Protein AF-A0A2C8FCS1-F1 (afdb_monomer_lite)

Structure (mmCIF, N/CA/C/O backbone):
data_AF-A0A2C8FCS1-F1
#
_entry.id   AF-A0A2C8FCS1-F1
#
loop_
_atom_site.group_PDB
_atom_site.id
_atom_site.type_symbol
_atom_site.label_atom_id
_atom_site.label_alt_id
_atom_site.label_comp_id
_atom_site.label_asym_id
_atom_site.label_entity_id
_atom_site.label_seq_id
_atom_site.pdbx_PDB_ins_code
_atom_site.Cartn_x
_atom_site.Cartn_y
_atom_site.Cartn_z
_atom_site.occupancy
_atom_site.B_iso_or_equiv
_atom_site.auth_seq_id
_atom_site.auth_comp_id
_atom_site.auth_asym_id
_atom_site.auth_atom_id
_atom_site.pdbx_PDB_model_num
ATOM 1 N N . MET A 1 1 ? -25.948 -7.119 21.677 1.00 93.31 1 MET A N 1
ATOM 2 C CA . MET A 1 1 ? -25.176 -6.156 20.858 1.00 93.31 1 MET A CA 1
ATOM 3 C C . MET A 1 1 ? -23.736 -6.097 21.341 1.00 93.31 1 MET A C 1
ATOM 5 O O . MET A 1 1 ? -23.455 -6.407 22.494 1.00 93.31 1 MET A O 1
ATOM 9 N N . ILE A 1 2 ? -22.820 -5.680 20.472 1.00 96.88 2 ILE A N 1
ATOM 10 C CA . ILE A 1 2 ? -21.444 -5.327 20.811 1.00 96.88 2 ILE A CA 1
ATOM 11 C C . ILE A 1 2 ? -21.349 -3.803 20.888 1.00 96.88 2 ILE A C 1
ATOM 13 O O . ILE A 1 2 ? -21.511 -3.102 19.888 1.00 96.88 2 ILE A O 1
ATOM 17 N N . ILE A 1 3 ? -21.064 -3.284 22.080 1.00 97.94 3 ILE A N 1
ATOM 18 C CA . ILE A 1 3 ? -21.048 -1.851 22.371 1.00 97.94 3 ILE A CA 1
ATOM 19 C C . ILE A 1 3 ? -19.644 -1.417 22.765 1.00 97.94 3 ILE A C 1
ATOM 21 O O . ILE A 1 3 ? -19.044 -1.958 23.690 1.00 97.94 3 ILE A O 1
ATOM 25 N N . TYR A 1 4 ? -19.115 -0.407 22.081 1.00 98.31 4 TYR A N 1
ATOM 26 C CA . TYR A 1 4 ? -17.770 0.103 22.339 1.00 98.31 4 TYR A CA 1
ATOM 27 C C . TYR A 1 4 ? -17.789 1.408 23.135 1.00 98.31 4 TYR A C 1
ATOM 29 O O . TYR A 1 4 ? -18.468 2.367 22.771 1.00 98.31 4 TYR A O 1
ATOM 37 N N . LEU A 1 5 ? -16.972 1.478 24.185 1.00 98.31 5 LEU A N 1
ATOM 38 C CA . LEU A 1 5 ? -16.757 2.678 24.992 1.00 98.31 5 LEU A CA 1
ATOM 39 C C . LEU A 1 5 ? -15.329 3.192 24.780 1.00 98.31 5 LEU A C 1
ATOM 41 O O . LEU A 1 5 ? -14.356 2.549 25.183 1.00 98.31 5 LEU A O 1
ATOM 45 N N . VAL A 1 6 ? -15.199 4.355 24.138 1.00 98.00 6 VAL A N 1
ATOM 46 C CA . VAL A 1 6 ? -13.908 4.944 23.748 1.00 98.00 6 VAL A CA 1
ATOM 47 C C . VAL A 1 6 ? -13.577 6.133 24.640 1.00 98.00 6 VAL A C 1
ATOM 49 O O . VAL A 1 6 ? -14.348 7.086 24.716 1.00 98.00 6 VAL A O 1
ATOM 52 N N . SER A 1 7 ? -12.423 6.132 25.310 1.00 96.00 7 SER A N 1
ATOM 53 C CA . SER A 1 7 ? -12.029 7.274 26.143 1.00 96.00 7 SER A CA 1
ATOM 54 C C . SER A 1 7 ? -11.747 8.529 25.320 1.00 96.00 7 SER A C 1
ATOM 56 O O . SER A 1 7 ? -11.075 8.476 24.287 1.00 96.00 7 SER A O 1
ATOM 58 N N . CYS A 1 8 ? -12.184 9.675 25.839 1.00 93.38 8 CYS A N 1
ATOM 59 C CA . CYS A 1 8 ? -11.787 10.984 25.339 1.00 93.38 8 CYS A CA 1
ATOM 60 C C . CYS A 1 8 ? -10.268 11.221 25.465 1.00 93.38 8 CYS A C 1
ATOM 62 O O . CYS A 1 8 ? -9.556 10.514 26.182 1.00 93.38 8 CYS A O 1
ATOM 64 N N . VAL A 1 9 ? -9.762 12.244 24.772 1.00 92.69 9 VAL A N 1
ATOM 65 C CA . VAL A 1 9 ? -8.331 12.595 24.751 1.00 92.69 9 VAL A CA 1
ATOM 66 C C . VAL A 1 9 ? -8.118 14.098 24.906 1.00 92.69 9 VAL A C 1
ATOM 68 O O . VAL A 1 9 ? -9.026 14.898 24.681 1.00 92.69 9 VAL A O 1
ATOM 71 N N . LYS A 1 10 ? -6.895 14.493 25.279 1.00 91.62 10 LYS A N 1
ATOM 72 C CA . LYS A 1 10 ? -6.531 15.901 25.485 1.00 91.62 10 LYS A CA 1
ATOM 73 C C . LYS A 1 10 ? -6.649 16.728 24.200 1.00 91.62 10 LYS A C 1
ATOM 75 O O . LYS A 1 10 ? -7.239 17.801 24.229 1.00 91.62 10 LYS A O 1
ATOM 80 N N . THR A 1 11 ? -6.121 16.229 23.083 1.00 91.06 11 THR A N 1
ATOM 81 C CA . THR A 1 11 ? -6.090 16.956 21.805 1.00 91.06 11 THR A CA 1
ATOM 82 C C . THR A 1 11 ? -7.488 17.061 21.193 1.00 91.06 11 THR A C 1
ATOM 84 O O . THR A 1 11 ? -8.089 16.038 20.851 1.00 91.06 11 THR A O 1
ATOM 87 N N . LYS A 1 12 ? -7.989 18.293 21.053 1.00 93.25 12 LYS A N 1
ATOM 88 C CA . LYS A 1 12 ? -9.341 18.607 20.574 1.00 93.25 12 LYS A CA 1
ATOM 89 C C . LYS A 1 12 ? -9.326 19.767 19.575 1.00 93.25 12 LYS A C 1
ATOM 91 O O . LYS A 1 12 ? -8.412 20.591 19.603 1.00 93.25 12 LYS A O 1
ATOM 96 N N . ARG A 1 13 ? -10.338 19.846 18.708 1.00 92.31 13 ARG A N 1
ATOM 97 C CA . ARG A 1 13 ? -10.637 21.043 17.903 1.00 92.31 13 ARG A CA 1
ATOM 98 C C . ARG A 1 13 ? -11.162 22.166 18.805 1.00 92.31 13 ARG A C 1
ATOM 100 O O . ARG A 1 13 ? -11.800 21.898 19.819 1.00 92.31 13 ARG A O 1
ATOM 107 N N . GLN A 1 14 ? -10.915 23.418 18.425 1.00 93.56 14 GLN A N 1
ATOM 108 C CA . GLN A 1 14 ? -11.538 24.574 19.077 1.00 93.56 14 GLN A CA 1
ATOM 109 C C . GLN A 1 14 ? -12.993 24.741 18.622 1.00 93.56 14 GLN A C 1
ATOM 111 O O . GLN A 1 14 ? -13.322 24.425 17.479 1.00 93.56 14 GLN A O 1
ATOM 116 N N . GLY A 1 15 ? -13.852 25.256 19.505 1.00 94.75 15 GLY A N 1
ATOM 117 C CA . GLY A 1 15 ? -15.280 25.461 19.239 1.00 94.75 15 GLY A CA 1
ATOM 118 C C . GLY A 1 15 ? -16.163 24.253 19.572 1.00 94.75 15 GLY A C 1
ATOM 119 O O . GLY A 1 15 ? -15.786 23.395 20.373 1.00 94.75 15 GLY A O 1
ATOM 120 N N . THR A 1 16 ? -17.353 24.216 18.968 1.00 96.75 16 THR A N 1
ATOM 121 C CA . THR A 1 16 ? -18.382 23.188 19.189 1.00 96.75 16 THR A CA 1
ATOM 122 C C . THR A 1 16 ? -18.483 22.274 17.976 1.00 96.75 16 THR A C 1
ATOM 124 O O . THR A 1 16 ? -18.823 22.727 16.887 1.00 96.75 16 THR A O 1
ATOM 127 N N . HIS A 1 17 ? -18.233 20.982 18.179 1.00 96.06 17 HIS A N 1
ATOM 128 C CA . HIS A 1 17 ? -18.218 19.963 17.123 1.00 96.06 17 HIS A CA 1
ATOM 129 C C . HIS A 1 17 ? -18.965 18.712 17.589 1.00 96.06 17 HIS A C 1
ATOM 131 O O . HIS A 1 17 ? -19.066 18.503 18.803 1.00 96.06 17 HIS A O 1
ATOM 137 N N . PRO A 1 18 ? -19.459 17.853 16.676 1.00 97.44 18 PRO A N 1
ATOM 138 C CA . PRO A 1 18 ? -19.829 16.486 17.033 1.00 97.44 18 PRO A CA 1
ATOM 139 C C . PRO A 1 18 ? -18.694 15.827 17.824 1.00 97.44 18 PRO A C 1
ATOM 141 O O . PRO A 1 18 ? -17.522 15.954 17.457 1.00 97.44 18 PRO A O 1
ATOM 144 N N . ALA A 1 19 ? -19.010 15.134 18.915 1.00 96.31 19 ALA A N 1
ATOM 145 C CA . ALA A 1 19 ? -18.001 14.556 19.799 1.00 96.31 19 ALA A CA 1
ATOM 146 C C . ALA A 1 19 ? -17.035 13.621 19.051 1.00 96.31 19 ALA A C 1
ATOM 148 O O . ALA A 1 19 ? -15.835 13.614 19.323 1.00 96.31 19 ALA A O 1
ATOM 149 N N . GLN A 1 20 ? -17.527 12.903 18.039 1.00 95.94 20 GLN A N 1
ATOM 150 C CA . GLN A 1 20 ? -16.720 12.039 17.179 1.00 95.94 20 GLN A CA 1
ATOM 151 C C . GLN A 1 20 ? -15.711 12.767 16.269 1.00 95.94 20 GLN A C 1
ATOM 153 O O . GLN A 1 20 ? -14.847 12.114 15.676 1.00 95.94 20 GLN A O 1
ATOM 158 N N . GLU A 1 21 ? -15.833 14.085 16.125 1.00 94.62 21 GLU A N 1
ATOM 159 C CA . GLU A 1 21 ? -14.945 14.962 15.353 1.00 94.62 21 GLU A CA 1
ATOM 160 C C . GLU A 1 21 ? -14.147 15.927 16.233 1.00 94.62 21 GLU A C 1
ATOM 162 O O . GLU A 1 21 ? -13.128 16.469 15.797 1.00 94.62 21 GLU A O 1
ATOM 167 N N . LEU A 1 22 ? -14.597 16.147 17.471 1.00 95.69 22 LEU A N 1
ATOM 168 C CA . LEU A 1 22 ? -13.938 17.046 18.406 1.00 95.69 22 LEU A CA 1
ATOM 169 C C . LEU A 1 22 ? -12.536 16.548 18.765 1.00 95.69 22 LEU A C 1
ATOM 171 O O . LEU A 1 22 ? -11.598 17.340 18.780 1.00 95.69 22 LEU A O 1
ATOM 175 N N . TYR A 1 23 ? -12.380 15.258 19.059 1.00 94.06 23 TYR A N 1
ATOM 176 C CA . TYR A 1 23 ? -11.113 14.674 19.503 1.00 94.06 23 TYR A CA 1
ATOM 177 C C . TYR A 1 23 ? -10.220 14.281 18.320 1.00 94.06 23 TYR A C 1
ATOM 179 O O . TYR A 1 23 ? -10.615 13.505 17.452 1.00 94.06 23 TYR A O 1
ATOM 187 N N . THR A 1 24 ? -8.981 14.778 18.295 1.00 89.38 24 THR A N 1
ATOM 188 C CA . THR A 1 24 ? -8.125 14.710 17.094 1.00 89.38 24 THR A CA 1
ATOM 189 C C . THR A 1 24 ? -6.821 13.944 17.278 1.00 89.38 24 THR A C 1
ATOM 191 O O . THR A 1 24 ? -6.045 13.829 16.322 1.00 89.38 24 THR A O 1
ATOM 194 N N . SER A 1 25 ? -6.556 13.384 18.462 1.00 91.19 25 SER A N 1
ATOM 195 C CA . SER A 1 25 ? -5.337 12.595 18.673 1.00 91.19 25 SER A CA 1
ATOM 196 C C . SER A 1 25 ? -5.297 11.380 17.738 1.00 91.19 25 SER A C 1
ATOM 198 O O . SER A 1 25 ? -6.328 10.810 17.374 1.00 91.19 25 SER A O 1
ATOM 200 N N . THR A 1 26 ? -4.091 10.962 17.349 1.00 85.56 26 THR A N 1
ATOM 201 C CA . THR A 1 26 ? -3.898 9.776 16.500 1.00 85.56 26 THR A CA 1
ATOM 202 C C . THR A 1 26 ? -4.509 8.528 17.138 1.00 85.56 26 THR A C 1
ATOM 204 O O . THR A 1 26 ? -5.145 7.737 16.450 1.00 85.56 26 THR A O 1
ATOM 207 N N . TRP A 1 27 ? -4.384 8.391 18.462 1.00 93.19 27 TRP A N 1
ATOM 208 C CA . TRP A 1 27 ? -4.941 7.258 19.202 1.00 93.19 27 TRP A CA 1
ATOM 209 C C . TRP A 1 27 ? -6.466 7.236 19.086 1.00 93.19 27 TRP A C 1
ATOM 211 O O . TRP A 1 27 ? -7.033 6.202 18.754 1.00 93.19 27 TRP A O 1
ATOM 221 N N . PHE A 1 28 ? -7.125 8.388 19.277 1.00 94.69 28 PHE A N 1
ATOM 222 C CA . PHE A 1 28 ? -8.585 8.472 19.209 1.00 94.69 28 PHE A CA 1
ATOM 223 C C . PHE A 1 28 ? -9.095 8.172 17.802 1.00 94.69 28 PHE A C 1
ATOM 225 O O . PHE A 1 28 ? -10.075 7.453 17.655 1.00 94.69 28 PHE A O 1
ATOM 232 N N . ARG A 1 29 ? -8.405 8.656 16.762 1.00 90.00 29 ARG A N 1
ATOM 233 C CA . ARG A 1 29 ? -8.756 8.350 15.367 1.00 90.00 29 ARG A CA 1
ATOM 234 C C . ARG A 1 29 ? -8.745 6.846 15.088 1.00 90.00 29 ARG A C 1
ATOM 236 O O . ARG A 1 29 ? -9.704 6.337 14.512 1.00 90.00 29 ARG A O 1
ATOM 243 N N . TYR A 1 30 ? -7.713 6.128 15.534 1.00 88.69 30 TYR A N 1
ATOM 244 C CA . TYR A 1 30 ? -7.666 4.674 15.370 1.00 88.69 30 TYR A CA 1
ATOM 245 C C . TYR A 1 30 ? -8.648 3.938 16.291 1.00 88.69 30 TYR A C 1
ATOM 247 O O . TYR A 1 30 ? -9.302 3.009 15.837 1.00 88.69 30 TYR A O 1
ATOM 255 N N . ALA A 1 31 ? -8.827 4.363 17.543 1.00 94.25 31 ALA A N 1
ATOM 256 C CA . ALA A 1 31 ? -9.811 3.766 18.450 1.00 94.25 31 ALA A CA 1
ATOM 257 C C . ALA A 1 31 ? -11.251 3.937 17.934 1.00 94.25 31 ALA A C 1
ATOM 259 O O . ALA A 1 31 ? -12.012 2.974 17.923 1.00 94.25 31 ALA A O 1
ATOM 260 N N . LYS A 1 32 ? -11.597 5.128 17.425 1.00 94.44 32 LYS A N 1
ATOM 261 C CA . LYS A 1 32 ? -12.861 5.410 16.729 1.00 94.44 32 LYS A CA 1
ATOM 262 C C . LYS A 1 32 ? -13.039 4.478 15.534 1.00 94.44 32 LYS A C 1
ATOM 264 O O . LYS A 1 32 ? -14.076 3.839 15.419 1.00 94.44 32 LYS A O 1
ATOM 269 N N . LYS A 1 33 ? -12.030 4.373 14.661 1.00 88.44 33 LYS A N 1
ATOM 270 C CA . LYS A 1 33 ? -12.084 3.484 13.490 1.00 88.44 33 LYS A CA 1
ATOM 271 C C . LYS A 1 33 ? -12.271 2.017 13.901 1.00 88.44 33 LYS A C 1
ATOM 273 O O . LYS A 1 33 ? -13.074 1.310 13.301 1.00 88.44 33 LYS A O 1
ATOM 278 N N . TYR A 1 34 ? -11.577 1.575 14.947 1.00 90.94 34 TYR A N 1
ATOM 279 C CA . TYR A 1 34 ? -11.712 0.222 15.488 1.00 90.94 34 TYR A CA 1
ATOM 280 C C . TYR A 1 34 ? -13.113 -0.040 16.050 1.00 90.94 34 TYR A C 1
ATOM 282 O O . TYR A 1 34 ? -13.686 -1.091 15.798 1.00 90.94 34 TYR A O 1
ATOM 290 N N . ALA A 1 35 ? -13.687 0.928 16.767 1.00 94.38 35 ALA A N 1
ATOM 291 C CA . ALA A 1 35 ? -15.041 0.823 17.297 1.00 94.38 35 ALA A CA 1
ATOM 292 C C . ALA A 1 35 ? -16.092 0.781 16.177 1.00 94.38 35 ALA A C 1
ATOM 294 O O . ALA A 1 35 ? -16.895 -0.141 16.141 1.00 94.38 35 ALA A O 1
ATOM 295 N N . ILE A 1 36 ? -16.048 1.718 15.222 1.00 90.75 36 ILE A N 1
ATOM 296 C CA . ILE A 1 36 ? -17.026 1.803 14.119 1.00 90.75 36 ILE A CA 1
ATOM 297 C C . ILE A 1 36 ? -17.072 0.516 13.286 1.00 90.75 36 ILE A C 1
ATOM 299 O O . ILE A 1 36 ? -18.130 0.130 12.810 1.00 90.75 36 ILE A O 1
ATOM 303 N N . THR A 1 37 ? -15.935 -0.157 13.111 1.00 82.06 37 THR A N 1
ATOM 304 C CA . THR A 1 37 ? -15.842 -1.366 12.274 1.00 82.06 37 THR A CA 1
ATOM 305 C C . THR A 1 37 ? -16.295 -2.648 12.974 1.00 82.06 37 THR A C 1
ATOM 307 O O . THR A 1 37 ? -16.434 -3.676 12.315 1.00 82.06 37 THR A O 1
ATOM 310 N N . LYS A 1 38 ? -16.472 -2.627 14.300 1.00 89.25 38 LYS A N 1
ATOM 311 C CA . LYS A 1 38 ? -16.712 -3.833 15.113 1.00 89.25 38 LYS A CA 1
ATOM 312 C C . LYS A 1 38 ? -17.941 -3.745 16.013 1.00 89.25 38 LYS A C 1
ATOM 314 O O . LYS A 1 38 ? -18.360 -4.772 16.538 1.00 89.25 38 LYS A O 1
ATOM 319 N N . ALA A 1 39 ? -18.458 -2.546 16.251 1.00 93.38 39 ALA A N 1
ATOM 320 C CA . ALA A 1 39 ? -19.540 -2.308 17.190 1.00 93.38 39 ALA A CA 1
ATOM 321 C C . ALA A 1 39 ? -20.881 -2.156 16.472 1.00 93.38 39 ALA A C 1
ATOM 323 O O . ALA A 1 39 ? -20.953 -1.495 15.440 1.00 93.38 39 ALA A O 1
ATOM 324 N N . ASP A 1 40 ? -21.947 -2.652 17.096 1.00 95.25 40 ASP A N 1
ATOM 325 C CA . ASP A 1 40 ? -23.315 -2.271 16.732 1.00 95.25 40 ASP A CA 1
ATOM 326 C C . ASP A 1 40 ? -23.571 -0.808 17.130 1.00 95.25 40 ASP A C 1
ATOM 328 O O . ASP A 1 40 ? -24.228 -0.047 16.420 1.00 95.25 40 ASP A O 1
ATOM 332 N N . ARG A 1 41 ? -23.024 -0.390 18.284 1.00 96.19 41 ARG A N 1
ATOM 333 C CA . ARG A 1 41 ? -23.101 0.981 18.811 1.00 96.19 41 ARG A CA 1
ATOM 334 C C . ARG A 1 41 ? -21.803 1.364 19.508 1.00 96.19 41 ARG A C 1
ATOM 336 O O . ARG A 1 41 ? -21.142 0.533 20.123 1.00 96.19 41 ARG A O 1
ATOM 343 N N . TRP A 1 42 ? -21.445 2.643 19.487 1.00 98.00 42 TRP A N 1
ATOM 344 C CA . TRP A 1 42 ? -20.297 3.126 20.251 1.00 98.00 42 TRP A CA 1
ATOM 345 C C . TRP A 1 42 ? -20.560 4.487 20.885 1.00 98.00 42 TRP A C 1
ATOM 347 O O . TRP A 1 42 ? -21.335 5.295 20.374 1.00 98.00 42 TRP A O 1
ATOM 357 N N . PHE A 1 43 ? -19.885 4.733 22.003 1.00 98.19 43 PHE A N 1
ATOM 358 C CA . PHE A 1 43 ? -19.978 5.963 22.777 1.00 98.19 43 PHE A CA 1
ATOM 359 C C . PHE A 1 43 ? -18.592 6.459 23.172 1.00 98.19 43 PHE A C 1
ATOM 361 O O . PHE A 1 43 ? -17.612 5.709 23.210 1.00 98.19 43 PHE A O 1
ATOM 368 N N . ILE A 1 44 ? -18.525 7.740 23.517 1.00 98.38 44 ILE A N 1
ATOM 369 C CA . ILE A 1 44 ? -17.316 8.376 24.023 1.00 98.38 44 ILE A CA 1
ATOM 370 C C . ILE A 1 44 ? -17.446 8.565 25.533 1.00 98.38 44 ILE A C 1
ATOM 372 O O . ILE A 1 44 ? -18.396 9.182 26.011 1.00 98.38 44 ILE A O 1
ATOM 376 N N . LEU A 1 45 ? -16.459 8.075 26.281 1.00 98.06 45 LEU A N 1
ATOM 377 C CA . LEU A 1 45 ? -16.307 8.342 27.707 1.00 98.06 45 LEU A CA 1
ATOM 378 C C . LEU A 1 45 ? -15.551 9.660 27.897 1.00 98.06 45 LEU A C 1
ATOM 380 O O . LEU A 1 45 ? -14.324 9.729 27.785 1.00 98.06 45 LEU A O 1
ATOM 384 N N . SER A 1 46 ? -16.297 10.719 28.182 1.00 96.94 46 SER A N 1
ATOM 385 C CA . SER A 1 46 ? -15.791 12.055 28.469 1.00 96.94 46 SER A CA 1
ATOM 386 C C . SER A 1 46 ? -15.608 12.261 29.975 1.00 96.94 46 SER A C 1
ATOM 388 O O . SER A 1 46 ? -16.556 12.130 30.747 1.00 96.94 46 SER A O 1
ATOM 390 N N . ALA A 1 47 ? -14.429 12.736 30.392 1.00 94.75 47 ALA A N 1
ATOM 391 C CA . ALA A 1 47 ? -14.173 13.111 31.788 1.00 94.75 47 ALA A CA 1
ATOM 392 C C . ALA A 1 47 ? -15.175 14.141 32.353 1.00 94.75 47 ALA A C 1
ATOM 394 O O . ALA A 1 47 ? -15.527 14.050 33.525 1.00 94.75 47 ALA A O 1
ATOM 395 N N . LYS A 1 48 ? -15.636 15.083 31.514 1.00 95.44 48 LYS A N 1
ATOM 396 C CA . LYS A 1 48 ? -16.580 16.150 31.883 1.00 95.44 48 LYS A CA 1
ATOM 397 C C . LYS A 1 48 ? -18.041 15.715 31.779 1.00 95.44 48 LYS A C 1
ATOM 399 O O . LYS A 1 48 ? -18.807 15.801 32.724 1.00 95.44 48 LYS A O 1
ATOM 404 N N . HIS A 1 49 ? -18.424 15.266 30.587 1.00 95.94 49 HIS A N 1
ATOM 405 C CA . HIS A 1 49 ? -19.813 14.979 30.225 1.00 95.94 49 HIS A CA 1
ATOM 406 C C . HIS A 1 49 ? -20.305 13.552 30.528 1.00 95.94 49 HIS A C 1
ATOM 408 O O . HIS A 1 49 ? -21.480 13.283 30.297 1.00 95.94 49 HIS A O 1
ATOM 414 N N . GLY A 1 50 ? -19.447 12.644 31.008 1.00 96.88 50 GLY A N 1
ATOM 415 C CA . GLY A 1 50 ? -19.807 11.235 31.191 1.00 96.88 50 GLY A CA 1
ATOM 416 C C . GLY A 1 50 ? -19.879 10.489 29.856 1.00 96.88 50 GLY A C 1
ATOM 417 O O . GLY A 1 50 ? -18.906 10.482 29.100 1.00 96.88 50 GLY A O 1
ATOM 418 N N . LEU A 1 51 ? -21.018 9.869 29.564 1.00 97.56 51 LEU A N 1
ATOM 419 C CA . LEU A 1 51 ? -21.316 9.183 28.312 1.00 97.56 51 LEU A CA 1
ATOM 420 C C . LEU A 1 51 ? -21.757 10.183 27.236 1.00 97.56 51 LEU A C 1
ATOM 422 O O . LEU A 1 51 ? -22.679 10.981 27.421 1.00 97.56 51 LEU A O 1
ATOM 426 N N . VAL A 1 52 ? -21.113 10.131 26.074 1.00 97.69 52 VAL A N 1
ATOM 427 C CA . VAL A 1 52 ? -21.400 11.035 24.960 1.00 97.69 52 VAL A CA 1
ATOM 428 C C . VAL A 1 52 ? -21.651 10.239 23.686 1.00 97.69 52 VAL A C 1
ATOM 430 O O . VAL A 1 52 ? -20.834 9.413 23.281 1.00 97.69 52 VAL A O 1
ATOM 433 N N . TYR A 1 53 ? -22.778 10.522 23.034 1.00 97.25 53 TYR A N 1
ATOM 434 C CA . TYR A 1 53 ? -23.093 9.995 21.709 1.00 97.25 53 TYR A CA 1
ATOM 435 C C . TYR A 1 53 ? -22.156 10.603 20.654 1.00 97.25 53 TYR A C 1
ATOM 437 O O . TYR A 1 53 ? -21.875 11.802 20.738 1.00 97.25 53 TYR A O 1
ATOM 445 N N . PRO A 1 54 ? -21.719 9.832 19.642 1.00 97.25 54 PRO A N 1
ATOM 446 C CA . PRO A 1 54 ? -20.825 10.309 18.585 1.00 97.25 54 PRO A CA 1
ATOM 447 C C . PRO A 1 54 ? -21.249 11.650 17.971 1.00 97.25 54 PRO A C 1
ATOM 449 O O . PRO A 1 54 ? -20.429 12.562 17.861 1.00 97.25 54 PRO A O 1
ATOM 452 N N . ASP A 1 55 ? -22.537 11.802 17.658 1.00 97.19 55 ASP A N 1
ATOM 453 C CA . ASP A 1 55 ? -23.082 12.971 16.953 1.00 97.19 55 ASP A CA 1
ATOM 454 C C . ASP A 1 55 ? -23.437 14.147 17.867 1.00 97.19 55 ASP A C 1
ATOM 456 O O . ASP A 1 55 ? -23.746 15.244 17.394 1.00 97.19 55 ASP A O 1
ATOM 460 N N . LYS A 1 56 ? -23.367 13.962 19.192 1.00 97.44 56 LYS A N 1
ATOM 461 C CA . LYS A 1 56 ? -23.678 15.028 20.145 1.00 97.44 56 LYS A CA 1
ATOM 462 C C . LYS A 1 56 ? -22.654 16.147 19.997 1.00 97.44 56 LYS A C 1
ATOM 464 O O . LYS A 1 56 ? -21.459 15.944 20.214 1.00 97.44 56 LYS A O 1
ATOM 469 N N . LYS A 1 57 ? -23.129 17.347 19.663 1.00 97.50 57 LYS A N 1
ATOM 470 C CA . LYS A 1 57 ? -22.293 18.546 19.605 1.00 97.50 57 LYS A CA 1
ATOM 471 C C . LYS A 1 57 ? -21.897 18.976 21.015 1.00 97.50 57 LYS A C 1
ATOM 473 O O . LYS A 1 57 ? -22.766 19.243 21.843 1.00 97.50 57 LYS A O 1
ATOM 478 N N . ILE A 1 58 ? -20.597 19.053 21.281 1.00 96.94 58 ILE A N 1
ATOM 479 C CA . ILE A 1 58 ? -20.045 19.525 22.557 1.00 96.94 58 ILE A CA 1
ATOM 480 C C . ILE A 1 58 ? -18.931 20.546 22.296 1.00 96.94 58 ILE A C 1
ATOM 482 O O . ILE A 1 58 ? -18.228 20.472 21.285 1.00 96.94 58 ILE A O 1
ATOM 486 N N . ALA A 1 59 ? -18.792 21.517 23.198 1.00 94.50 59 ALA A N 1
ATOM 487 C CA . ALA A 1 59 ? -17.722 22.507 23.146 1.00 94.50 59 ALA A CA 1
ATOM 488 C C . ALA A 1 59 ? -16.398 21.912 23.647 1.00 94.50 59 ALA A C 1
ATOM 490 O O . ALA A 1 59 ? -16.393 21.023 24.502 1.00 94.50 59 ALA A O 1
ATOM 491 N N . SER A 1 60 ? -15.275 22.431 23.150 1.00 92.19 60 SER A N 1
ATOM 492 C CA . SER A 1 60 ? -13.952 22.111 23.694 1.00 92.19 60 SER A CA 1
ATOM 493 C C . SER A 1 60 ? -13.879 22.390 25.204 1.00 92.19 60 SER A C 1
ATOM 495 O O . SER A 1 60 ? -14.430 23.371 25.704 1.00 92.19 60 SER A O 1
ATOM 497 N N . TYR A 1 61 ? -13.205 21.508 25.940 1.00 92.62 61 TYR A N 1
ATOM 498 C CA . TYR A 1 61 ? -13.057 21.574 27.393 1.00 92.62 61 TYR A CA 1
ATOM 499 C C . TYR A 1 61 ? -11.731 20.941 27.827 1.00 92.62 61 TYR A C 1
ATOM 501 O O . TYR A 1 61 ? -11.200 20.064 27.139 1.00 92.62 61 TYR A O 1
ATOM 509 N N . GLU A 1 62 ? -11.239 21.325 29.004 1.00 90.50 62 GLU A N 1
ATOM 510 C CA . GLU A 1 62 ? -10.046 20.743 29.622 1.00 90.50 62 GLU A CA 1
ATOM 511 C C . GLU A 1 62 ? -10.409 20.079 30.949 1.00 90.50 62 GLU A C 1
ATOM 513 O O . GLU A 1 62 ? -10.574 20.733 31.972 1.00 90.50 62 GLU A O 1
ATOM 518 N N . GLU A 1 63 ? -10.566 18.757 30.914 1.00 90.38 63 GLU A N 1
ATOM 519 C CA . GLU A 1 63 ? -10.837 17.938 32.093 1.00 90.38 63 GLU A CA 1
ATOM 520 C C . GLU A 1 63 ? -10.299 16.519 31.878 1.00 90.38 63 GLU A C 1
ATOM 522 O O . GLU A 1 63 ? -10.307 16.004 30.756 1.00 90.38 63 GLU A O 1
ATOM 527 N N . THR A 1 64 ? -9.824 15.875 32.946 1.00 91.44 64 THR A N 1
ATOM 528 C CA . THR A 1 64 ? -9.284 14.511 32.905 1.00 91.44 64 THR A CA 1
ATOM 529 C C . THR A 1 64 ? -9.633 13.746 34.173 1.00 91.44 64 THR A C 1
ATOM 531 O O . THR A 1 64 ? -9.592 14.298 35.268 1.00 91.44 64 THR A O 1
ATOM 534 N N . LEU A 1 65 ? -9.931 12.450 34.044 1.00 90.69 65 LEU A N 1
ATOM 535 C CA . LEU A 1 65 ? -10.108 11.576 35.208 1.00 90.69 65 LEU A CA 1
ATOM 536 C C . LEU A 1 65 ? -8.783 11.215 35.888 1.00 90.69 65 LEU A C 1
ATOM 538 O O . LEU A 1 65 ? -8.791 10.776 37.032 1.00 90.69 65 LEU A O 1
ATOM 542 N N . ASN A 1 66 ? -7.642 11.405 35.217 1.00 89.12 66 ASN A N 1
ATOM 543 C CA . ASN A 1 66 ? -6.342 10.994 35.756 1.00 89.12 66 ASN A CA 1
ATOM 544 C C . ASN A 1 66 ? -5.900 11.813 36.976 1.00 89.12 66 ASN A C 1
ATOM 546 O O . ASN A 1 66 ? -5.094 11.322 37.757 1.00 89.12 66 ASN A O 1
ATOM 550 N N . SER A 1 67 ? -6.422 13.031 37.143 1.00 90.50 67 SER A N 1
ATOM 551 C CA . SER A 1 67 ? -6.149 13.892 38.299 1.00 90.50 67 SER A CA 1
ATOM 552 C C . SER A 1 67 ? -7.249 13.854 39.364 1.00 90.50 67 SER A C 1
ATOM 554 O O . SER A 1 67 ? -7.077 14.451 40.423 1.00 90.50 67 SER A O 1
ATOM 556 N N . LYS A 1 68 ? -8.381 13.184 39.101 1.00 93.00 68 LYS A N 1
ATOM 557 C CA . LYS A 1 68 ? -9.510 13.114 40.038 1.00 93.00 68 LYS A CA 1
ATOM 558 C C . LYS A 1 68 ? -9.231 12.128 41.165 1.00 93.00 68 LYS A C 1
ATOM 560 O O . LYS A 1 68 ? -8.644 11.068 40.932 1.00 93.00 68 LYS A O 1
ATOM 565 N N . LYS A 1 69 ? -9.700 12.431 42.377 1.00 96.06 69 LYS A N 1
ATOM 566 C CA . LYS A 1 69 ? -9.651 11.514 43.525 1.00 96.06 69 LYS A CA 1
ATOM 567 C C . LYS A 1 69 ? -10.560 10.307 43.286 1.00 96.06 69 LYS A C 1
ATOM 569 O O . LYS A 1 69 ? -11.495 10.357 42.490 1.00 96.06 69 LYS A O 1
ATOM 574 N N . LYS A 1 70 ? -10.319 9.220 44.025 1.00 96.44 70 LYS A N 1
ATOM 575 C CA . LYS A 1 70 ? -11.103 7.974 43.934 1.00 96.44 70 LYS A CA 1
ATOM 576 C C . LYS A 1 70 ? -12.617 8.220 44.028 1.00 96.44 70 LYS A C 1
ATOM 578 O O . LYS A 1 70 ? -13.351 7.735 43.176 1.00 96.44 70 LYS A O 1
ATOM 583 N N . VAL A 1 71 ? -13.055 9.016 45.005 1.00 96.69 71 VAL A N 1
ATOM 584 C CA . VAL A 1 71 ? -14.478 9.334 45.235 1.00 96.69 71 VAL A CA 1
ATOM 585 C C . VAL A 1 71 ? -15.104 10.049 44.034 1.00 96.69 71 VAL A C 1
ATOM 587 O O . VAL A 1 71 ? -16.198 9.703 43.602 1.00 96.69 71 VAL A O 1
ATOM 590 N N . GLU A 1 72 ? -14.387 10.996 43.429 1.00 96.88 72 GLU A N 1
ATOM 591 C CA . GLU A 1 72 ? -14.868 11.705 42.239 1.00 96.88 72 GLU A CA 1
ATOM 592 C C . GLU A 1 72 ? -14.978 10.770 41.026 1.00 96.88 72 GLU A C 1
ATOM 594 O O . GLU A 1 72 ? -15.900 10.900 40.224 1.00 96.88 72 GLU A O 1
ATOM 599 N N . ARG A 1 73 ? -14.061 9.800 40.894 1.00 97.75 73 ARG A N 1
ATOM 600 C CA . ARG A 1 73 ? -14.132 8.782 39.834 1.00 97.75 73 ARG A CA 1
ATOM 601 C C . ARG A 1 73 ? -15.269 7.786 40.055 1.00 97.75 73 ARG A C 1
ATOM 603 O O . ARG A 1 73 ? -15.871 7.358 39.077 1.00 97.75 73 ARG A O 1
ATOM 610 N N . GLN A 1 74 ? -15.590 7.450 41.304 1.00 97.69 74 GLN A N 1
ATOM 611 C CA . GLN A 1 74 ? -16.767 6.638 41.637 1.00 97.69 74 GLN A CA 1
ATOM 612 C C . GLN A 1 74 ? -18.060 7.367 41.260 1.00 97.69 74 GLN A C 1
ATOM 614 O O . GLN A 1 74 ? -18.904 6.793 40.582 1.00 97.69 74 GLN A O 1
ATOM 619 N N . HIS A 1 75 ? -18.178 8.650 41.612 1.00 97.88 75 HIS A N 1
ATOM 620 C CA . HIS A 1 75 ? -19.343 9.455 41.244 1.00 97.88 75 HIS A CA 1
ATOM 621 C C . HIS A 1 75 ? -19.483 9.623 39.722 1.00 97.88 75 HIS A C 1
ATOM 623 O O . HIS A 1 75 ? -20.579 9.504 39.173 1.00 97.88 75 HIS A O 1
ATOM 629 N N . TRP A 1 76 ? -18.363 9.841 39.023 1.00 98.06 76 TRP A N 1
ATOM 630 C CA . TRP A 1 76 ? -18.345 9.864 37.560 1.00 98.06 76 TRP A CA 1
ATOM 631 C C . TRP A 1 76 ? -18.809 8.527 36.968 1.00 98.06 76 TRP A C 1
ATOM 633 O O . TRP A 1 76 ? -19.613 8.526 36.042 1.00 98.06 76 TRP A O 1
ATOM 643 N N . ALA A 1 77 ? -18.343 7.397 37.508 1.00 98.00 77 ALA A N 1
ATOM 644 C CA . ALA A 1 77 ? -18.728 6.078 37.017 1.00 98.00 77 ALA A CA 1
ATOM 645 C C . ALA A 1 77 ? -20.220 5.795 37.221 1.00 98.00 77 ALA A C 1
ATOM 647 O O . ALA A 1 77 ? -20.852 5.295 36.296 1.00 98.00 77 ALA A O 1
ATOM 648 N N . GLU A 1 78 ? -20.795 6.176 38.365 1.00 97.69 78 GLU A N 1
ATOM 649 C CA . GLU A 1 78 ? -22.238 6.029 38.594 1.00 97.69 78 GLU A CA 1
ATOM 650 C C . GLU A 1 78 ? -23.044 6.915 37.636 1.00 97.69 78 GLU A C 1
ATOM 652 O O . GLU A 1 78 ? -24.009 6.460 37.033 1.00 97.69 78 GLU A O 1
ATOM 657 N N . THR A 1 79 ? -22.590 8.150 37.392 1.00 97.62 79 THR A N 1
ATOM 658 C CA . THR A 1 79 ? -23.218 9.039 36.398 1.00 97.62 79 THR A CA 1
ATOM 659 C C . THR A 1 79 ? -23.210 8.413 35.001 1.00 97.62 79 THR A C 1
ATOM 661 O O . THR A 1 79 ? -24.208 8.468 34.287 1.00 97.62 79 THR A O 1
ATOM 664 N N . VAL A 1 80 ? -22.088 7.812 34.594 1.00 97.88 80 VAL A N 1
ATOM 665 C CA . VAL A 1 80 ? -21.978 7.136 33.294 1.00 97.88 80 VAL A CA 1
ATOM 666 C C . VAL A 1 80 ? -22.857 5.895 33.235 1.00 97.88 80 VAL A C 1
ATOM 668 O O . VAL A 1 80 ? -23.485 5.666 32.207 1.00 97.88 80 VAL A O 1
ATOM 671 N N . TYR A 1 81 ? -22.912 5.107 34.310 1.00 97.94 81 TYR A N 1
ATOM 672 C CA . TYR A 1 81 ? -23.778 3.935 34.395 1.00 97.94 81 TYR A CA 1
ATOM 673 C C . TYR A 1 81 ? -25.247 4.326 34.211 1.00 97.94 81 TYR A C 1
ATOM 675 O O . TYR A 1 81 ? -25.919 3.773 33.346 1.00 97.94 81 TYR A O 1
ATOM 683 N N . GLU A 1 82 ? -25.707 5.351 34.925 1.00 97.56 82 GLU A N 1
ATOM 684 C CA . GLU A 1 82 ? -27.074 5.868 34.817 1.00 97.56 82 GLU A CA 1
ATOM 685 C C . GLU A 1 82 ? -27.406 6.387 33.410 1.00 97.56 82 GLU A C 1
ATOM 687 O O . GLU A 1 82 ? -28.522 6.211 32.938 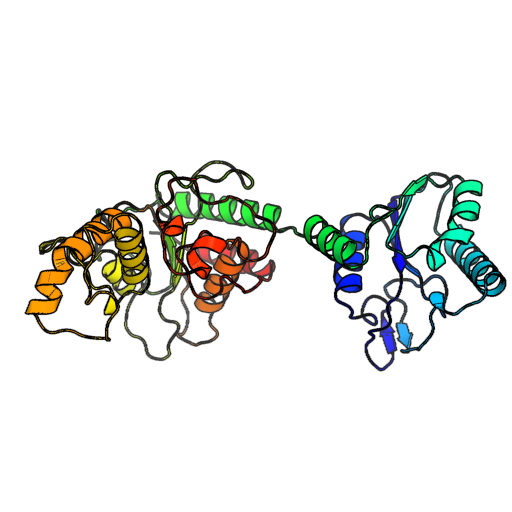1.00 97.56 82 GLU A O 1
ATOM 692 N N . GLN A 1 83 ? -26.438 6.976 32.702 1.00 96.62 83 GLN A N 1
ATOM 693 C CA . GLN A 1 83 ? -26.608 7.405 31.306 1.00 96.62 83 GLN A CA 1
ATOM 694 C C . GLN A 1 83 ? -26.589 6.246 30.302 1.00 96.62 83 GLN A C 1
ATOM 696 O O . GLN A 1 83 ? -27.090 6.390 29.186 1.00 96.62 83 GLN A O 1
ATOM 701 N N . LEU A 1 84 ? -25.932 5.141 30.655 1.00 95.44 84 LEU A N 1
ATOM 702 C CA . LEU A 1 84 ? -25.692 4.009 29.768 1.00 95.44 84 LEU A CA 1
ATOM 703 C C . LEU A 1 84 ? -26.751 2.915 29.917 1.00 95.44 84 LEU A C 1
ATOM 705 O O . LEU A 1 84 ? -27.056 2.269 28.921 1.00 95.44 84 LEU A O 1
ATOM 709 N N . LYS A 1 85 ? -27.310 2.715 31.117 1.00 93.12 85 LYS A N 1
ATOM 710 C CA . LYS A 1 85 ? -28.199 1.588 31.448 1.00 93.12 85 LYS A CA 1
ATOM 711 C C . LYS A 1 85 ? -29.424 1.478 30.536 1.00 93.12 85 LYS A C 1
ATOM 713 O O . LYS A 1 85 ? -29.816 0.371 30.200 1.00 93.12 85 LYS A O 1
ATOM 718 N N . ASP A 1 86 ? -29.959 2.603 30.061 1.00 89.62 86 ASP A N 1
ATOM 719 C CA . ASP A 1 86 ? -31.120 2.624 29.156 1.00 89.62 86 ASP A CA 1
ATOM 720 C C . ASP A 1 86 ? -30.751 2.276 27.700 1.00 89.62 86 ASP A C 1
ATOM 722 O O . ASP A 1 86 ? -31.617 2.072 26.852 1.00 89.62 86 ASP A O 1
ATOM 726 N N . ALA A 1 87 ? -29.455 2.246 27.379 1.00 90.00 87 ALA A N 1
ATOM 727 C CA . ALA A 1 87 ? -28.934 1.966 26.045 1.00 90.00 87 ALA A CA 1
ATOM 728 C C . ALA A 1 87 ? -28.308 0.567 25.912 1.00 90.00 87 ALA A C 1
ATOM 730 O O . ALA A 1 87 ? -27.822 0.251 24.820 1.00 90.00 87 ALA A O 1
ATOM 731 N N . ILE A 1 88 ? -28.302 -0.230 26.986 1.00 94.94 88 ILE A N 1
ATOM 732 C CA . ILE A 1 88 ? -27.682 -1.560 27.054 1.00 94.94 88 ILE A CA 1
ATOM 733 C C . ILE A 1 88 ? -28.649 -2.598 27.635 1.00 94.94 88 ILE A C 1
ATOM 735 O O . ILE A 1 88 ? -29.617 -2.256 28.307 1.00 94.94 88 ILE A O 1
ATOM 739 N N . SER A 1 89 ? -28.384 -3.873 27.381 1.00 95.00 89 SER A N 1
ATOM 740 C CA . SER A 1 89 ? -29.099 -5.025 27.946 1.00 95.00 89 SER A CA 1
ATOM 741 C C . SER A 1 89 ? -28.137 -5.974 28.680 1.00 95.00 89 SER A C 1
ATOM 743 O O . SER A 1 89 ? -26.939 -5.957 28.381 1.00 95.00 89 SER A O 1
ATOM 745 N N . PRO A 1 90 ? -28.620 -6.803 29.627 1.00 91.88 90 PRO A N 1
ATOM 746 C CA . PRO A 1 90 ? -27.794 -7.758 30.373 1.00 91.88 90 PRO A CA 1
ATOM 747 C C . PRO A 1 90 ? -26.905 -8.647 29.496 1.00 91.88 90 PRO A C 1
ATOM 749 O O . PRO A 1 90 ? -25.788 -8.949 29.874 1.00 91.88 90 PRO A O 1
ATOM 752 N N . GLU A 1 91 ? -27.327 -9.018 28.292 1.00 92.81 91 GLU A N 1
ATOM 753 C CA . GLU A 1 91 ? -26.570 -9.900 27.395 1.00 92.81 91 GLU A CA 1
ATOM 754 C C . GLU A 1 91 ? -25.630 -9.140 26.442 1.00 92.81 91 GLU A C 1
ATOM 756 O O . GLU A 1 91 ? -24.982 -9.740 25.578 1.00 92.81 91 GLU A O 1
ATOM 761 N N . ASP A 1 92 ? -25.555 -7.811 26.557 1.00 96.94 92 ASP A N 1
ATOM 762 C CA . ASP A 1 92 ? -24.672 -7.014 25.719 1.00 96.94 92 ASP A CA 1
ATOM 763 C C . ASP A 1 92 ? -23.204 -7.213 26.088 1.00 96.94 92 ASP A C 1
ATOM 765 O O . ASP A 1 92 ? -22.802 -7.319 27.250 1.00 96.94 92 ASP A O 1
ATOM 769 N N . LYS A 1 93 ? -22.373 -7.174 25.050 1.00 98.31 93 LYS A N 1
ATOM 770 C CA . LYS A 1 93 ? -20.927 -7.194 25.171 1.00 98.31 93 LYS A CA 1
ATOM 771 C C . LYS A 1 93 ? -20.386 -5.775 25.154 1.00 98.31 93 LYS A C 1
ATOM 773 O O . LYS A 1 93 ? -20.436 -5.100 24.126 1.00 98.31 93 LYS A O 1
ATOM 778 N N . ILE A 1 94 ? -19.808 -5.334 26.265 1.00 98.25 94 ILE A N 1
ATOM 779 C CA . ILE A 1 94 ? -19.226 -4.001 26.416 1.00 98.25 94 ILE A CA 1
ATOM 780 C C . ILE A 1 94 ? -17.706 -4.067 26.259 1.00 98.25 94 ILE A C 1
ATOM 782 O O . ILE A 1 94 ? -16.985 -4.679 27.054 1.00 98.25 94 ILE A O 1
ATOM 786 N N . VAL A 1 95 ? -17.196 -3.390 25.234 1.00 98.38 95 VAL A N 1
ATOM 787 C CA . VAL A 1 95 ? -15.773 -3.347 24.896 1.00 98.38 95 VAL A CA 1
ATOM 788 C C . VAL A 1 95 ? -15.179 -1.993 25.274 1.00 98.38 95 VAL A C 1
ATOM 790 O O . VAL A 1 95 ? -15.550 -0.951 24.734 1.00 98.38 95 VAL A O 1
ATOM 793 N N . PHE A 1 96 ? -14.198 -1.997 26.174 1.00 98.25 96 PHE A N 1
ATOM 794 C CA . PHE A 1 96 ? -13.508 -0.785 26.608 1.00 98.25 96 PHE A CA 1
ATOM 795 C C . PHE A 1 96 ? -12.242 -0.529 25.789 1.00 98.25 96 PHE A C 1
ATOM 797 O O . PHE A 1 96 ? -11.243 -1.244 25.910 1.00 98.25 96 PHE A O 1
ATOM 804 N N . LEU A 1 97 ? -12.243 0.576 25.045 1.00 97.19 97 LEU A N 1
ATOM 805 C CA . LEU A 1 97 ? -11.035 1.240 24.556 1.00 97.19 97 LEU A CA 1
ATOM 806 C C . LEU A 1 97 ? -10.779 2.438 25.473 1.00 97.19 97 LEU A C 1
ATOM 808 O O . LEU A 1 97 ? -11.018 3.585 25.109 1.00 97.19 97 LEU A O 1
ATOM 812 N N . ALA A 1 98 ? -10.384 2.168 26.716 1.00 95.38 98 ALA A N 1
ATOM 813 C CA . ALA A 1 98 ? -10.198 3.203 27.726 1.00 95.38 98 ALA A CA 1
ATOM 814 C C . ALA A 1 98 ? -9.176 2.785 28.793 1.00 95.38 98 ALA A C 1
ATOM 816 O O . ALA A 1 98 ? -9.027 1.603 29.120 1.00 95.38 98 ALA A O 1
ATOM 817 N N . GLY A 1 99 ? -8.481 3.772 29.361 1.00 92.88 99 GLY A N 1
ATOM 818 C CA . GLY A 1 99 ? -7.561 3.560 30.482 1.00 92.88 99 GLY A CA 1
ATOM 819 C C . GLY A 1 99 ? -8.278 3.120 31.765 1.00 92.88 99 GLY A C 1
ATOM 820 O O . GLY A 1 99 ? -9.482 3.310 31.915 1.00 92.88 99 GLY A O 1
ATOM 821 N N . THR A 1 100 ? -7.531 2.561 32.722 1.00 94.81 100 THR A N 1
ATOM 822 C CA . THR A 1 100 ? -8.076 2.000 33.977 1.00 94.81 100 THR A CA 1
ATOM 823 C C . THR A 1 100 ? -8.997 2.964 34.734 1.00 94.81 100 THR A C 1
ATOM 825 O O . THR A 1 100 ? -10.085 2.556 35.129 1.00 94.81 100 THR A O 1
ATOM 828 N N . ASN A 1 101 ? -8.635 4.247 34.834 1.00 95.50 101 ASN A N 1
ATOM 829 C CA . ASN A 1 101 ? -9.427 5.268 35.539 1.00 95.50 101 ASN A CA 1
ATOM 830 C C . ASN A 1 101 ? -10.838 5.489 34.962 1.00 95.50 101 ASN A C 1
ATOM 832 O O . ASN A 1 101 ? -11.701 6.003 35.662 1.00 95.50 101 ASN A O 1
ATOM 836 N N . TYR A 1 102 ? -11.076 5.118 33.701 1.00 96.00 102 TYR A N 1
ATOM 837 C CA . TYR A 1 102 ? -12.383 5.233 33.042 1.00 96.00 102 TYR A CA 1
ATOM 838 C C . TYR A 1 102 ? -13.248 3.974 33.184 1.00 96.00 102 TYR A C 1
ATOM 840 O O . TYR A 1 102 ? -14.401 3.983 32.766 1.00 96.00 102 TYR A O 1
ATOM 848 N N . ARG A 1 103 ? -12.699 2.876 33.716 1.00 96.38 103 ARG A N 1
ATOM 849 C CA . ARG A 1 103 ? -13.377 1.569 33.740 1.00 96.38 103 ARG A CA 1
ATOM 850 C C . ARG A 1 103 ? -13.412 0.901 35.111 1.00 96.38 103 ARG A C 1
ATOM 852 O O . ARG A 1 103 ? -14.273 0.064 35.331 1.00 96.38 103 ARG A O 1
ATOM 859 N N . GLU A 1 104 ? -12.514 1.260 36.031 1.00 96.69 104 GLU A N 1
ATOM 860 C CA . GLU A 1 104 ? -12.347 0.569 37.322 1.00 96.69 104 GLU A CA 1
ATOM 861 C C . GLU A 1 104 ? -13.625 0.499 38.176 1.00 96.69 104 GLU A C 1
ATOM 863 O O . GLU A 1 104 ? -13.865 -0.531 38.795 1.00 96.69 104 GLU A O 1
ATOM 868 N N . PHE A 1 105 ? -14.461 1.545 38.164 1.00 98.06 105 PHE A N 1
ATOM 869 C CA . PHE A 1 105 ? -15.720 1.589 38.925 1.00 98.06 105 PHE A CA 1
ATOM 870 C C . PHE A 1 105 ? -16.968 1.379 38.066 1.00 98.06 105 PHE A C 1
ATOM 872 O O . PHE A 1 105 ? -18.028 1.094 38.607 1.00 98.06 105 PHE A O 1
ATOM 879 N N . LEU A 1 106 ? -16.848 1.480 36.740 1.00 97.56 106 LEU A N 1
ATOM 880 C CA . LEU A 1 106 ? -17.964 1.243 35.824 1.00 97.56 106 LEU A CA 1
ATOM 881 C C . LEU A 1 106 ? -18.138 -0.252 35.520 1.00 97.56 106 LEU A C 1
ATOM 883 O O . LEU A 1 106 ? -19.261 -0.733 35.427 1.00 97.56 106 LEU A O 1
ATOM 887 N N . ILE A 1 107 ? -17.033 -0.998 35.401 1.00 97.88 107 ILE A N 1
ATOM 888 C CA . ILE A 1 107 ? -17.054 -2.439 35.108 1.00 97.88 107 ILE A CA 1
ATOM 889 C C . ILE A 1 107 ? -17.898 -3.232 36.117 1.00 97.88 107 ILE A C 1
ATOM 891 O O . ILE A 1 107 ? -18.745 -3.987 35.649 1.00 97.88 107 ILE A O 1
ATOM 895 N N . PRO A 1 108 ? -17.745 -3.062 37.449 1.00 97.94 108 PRO A N 1
ATOM 896 C CA . PRO A 1 108 ? -18.554 -3.811 38.410 1.00 97.94 108 PRO A CA 1
ATOM 897 C C . PRO A 1 108 ? -20.060 -3.611 38.207 1.00 97.94 108 PRO A C 1
ATOM 899 O O . PRO A 1 108 ? -20.798 -4.585 38.181 1.00 97.94 108 PRO A O 1
ATOM 902 N N . ARG A 1 109 ? -20.501 -2.371 37.954 1.00 97.25 109 ARG A N 1
ATOM 903 C CA . ARG A 1 109 ? -21.920 -2.039 37.738 1.00 97.25 109 ARG A CA 1
ATOM 904 C C . ARG A 1 109 ? -22.478 -2.689 36.471 1.00 97.25 109 ARG A C 1
ATOM 906 O O . ARG A 1 109 ? -23.594 -3.190 36.467 1.00 97.25 109 ARG A O 1
ATOM 913 N N . LEU A 1 110 ? -21.683 -2.724 35.401 1.00 97.25 110 LEU A N 1
ATOM 914 C CA . LEU A 1 110 ? -22.070 -3.385 34.151 1.00 97.25 110 LEU A CA 1
ATOM 915 C C . LEU A 1 110 ? -22.100 -4.913 34.283 1.00 97.25 110 LEU A C 1
ATOM 917 O O . LEU A 1 110 ? -22.967 -5.554 33.703 1.00 97.25 110 LEU A O 1
ATOM 921 N N . GLN A 1 111 ? -21.186 -5.496 35.061 1.00 96.69 111 GLN A N 1
ATOM 922 C CA . GLN A 1 111 ? -21.197 -6.933 35.347 1.00 96.69 111 GLN A CA 1
ATOM 923 C C . GLN A 1 111 ? -22.374 -7.328 36.246 1.00 96.69 111 GLN A C 1
ATOM 925 O O . GLN A 1 111 ? -22.980 -8.365 36.011 1.00 96.69 111 GLN A O 1
ATOM 930 N N . GLU A 1 112 ? -22.724 -6.500 37.236 1.00 96.00 112 GLU A N 1
ATOM 931 C CA . GLU A 1 112 ? -23.922 -6.677 38.072 1.00 96.00 112 GLU A CA 1
ATOM 932 C C . GLU A 1 112 ? -25.212 -6.653 37.242 1.00 96.00 112 GLU A C 1
ATOM 934 O O . GLU A 1 112 ? -26.145 -7.392 37.546 1.00 96.00 112 GLU A O 1
ATOM 939 N N . LEU A 1 113 ? -25.253 -5.846 36.176 1.00 94.94 113 LEU A N 1
ATOM 940 C CA . LEU A 1 113 ? -26.366 -5.823 35.224 1.00 94.94 113 LEU A CA 1
ATOM 941 C C . LEU A 1 113 ? -26.422 -7.082 34.337 1.00 94.94 113 LEU A C 1
ATOM 943 O O . LEU A 1 113 ? -27.474 -7.373 33.781 1.00 94.94 113 LEU A O 1
ATOM 947 N N . GLY A 1 114 ? -25.319 -7.826 34.215 1.00 96.38 114 GLY A N 1
ATOM 948 C CA . GLY A 1 114 ? -25.205 -9.063 33.433 1.00 96.38 114 GLY A CA 1
ATOM 949 C C . GLY A 1 114 ? -24.239 -8.990 32.245 1.00 96.38 114 GLY A C 1
ATOM 950 O O . GLY A 1 114 ? -23.914 -10.030 31.675 1.00 96.38 114 GLY A O 1
ATOM 951 N N . CYS A 1 115 ? -23.742 -7.799 31.891 1.00 97.31 115 CYS A N 1
ATOM 952 C CA . CYS A 1 115 ? -23.015 -7.584 30.639 1.00 97.31 115 CYS A CA 1
ATOM 953 C C . CYS A 1 115 ? -21.665 -8.317 30.575 1.00 97.31 115 CYS A C 1
ATOM 955 O O . CYS A 1 115 ? -20.883 -8.335 31.533 1.00 97.31 115 CYS A O 1
ATOM 957 N N . GLU A 1 116 ? -21.311 -8.812 29.384 1.00 97.75 116 GLU A N 1
ATOM 958 C CA . GLU A 1 116 ? -19.975 -9.347 29.107 1.00 97.75 116 GLU A CA 1
ATOM 959 C C . GLU A 1 116 ? -18.978 -8.194 28.914 1.00 97.75 116 GLU A C 1
ATOM 961 O O . GLU A 1 116 ? -19.183 -7.311 28.083 1.00 97.75 116 GLU A O 1
ATOM 966 N N . ILE A 1 117 ? -17.852 -8.201 29.635 1.00 98.06 117 ILE A N 1
ATOM 967 C CA . ILE A 1 117 ? -16.848 -7.128 29.559 1.00 98.06 117 ILE A CA 1
ATOM 968 C C . ILE A 1 117 ? -15.585 -7.590 28.833 1.00 98.06 117 ILE A C 1
ATOM 970 O O . ILE A 1 117 ? -14.927 -8.542 29.251 1.00 98.06 117 ILE A O 1
ATOM 974 N N . GLN A 1 118 ? -15.157 -6.830 27.819 1.00 97.88 118 GLN A N 1
ATOM 975 C CA . GLN A 1 118 ? -13.878 -7.036 27.136 1.00 97.88 118 GLN A CA 1
ATOM 976 C C . GLN A 1 118 ? -12.997 -5.782 27.171 1.00 97.88 118 GLN A C 1
ATOM 978 O O . GLN A 1 118 ? -13.445 -4.657 26.960 1.00 97.88 118 GLN A O 1
ATOM 983 N N . ILE A 1 119 ? -11.693 -5.973 27.390 1.00 97.38 119 ILE A N 1
ATOM 984 C CA . ILE A 1 119 ? -10.686 -4.903 27.341 1.00 97.38 119 ILE A CA 1
ATOM 985 C C . ILE A 1 119 ? -9.538 -5.379 26.436 1.00 97.38 119 ILE A C 1
ATOM 987 O O . ILE A 1 119 ? -8.564 -5.945 26.939 1.00 97.38 119 ILE A O 1
ATOM 991 N N . PRO A 1 120 ? -9.627 -5.186 25.105 1.00 94.12 120 PRO A N 1
ATOM 992 C CA . PRO A 1 120 ? -8.696 -5.788 24.141 1.00 94.12 120 PRO A CA 1
ATOM 993 C C . PRO A 1 120 ? -7.231 -5.395 24.358 1.00 94.12 120 PRO A C 1
ATOM 995 O O . PRO A 1 120 ? -6.320 -6.143 24.027 1.00 94.12 120 PRO A O 1
ATOM 998 N N . MET A 1 121 ? -7.009 -4.217 24.942 1.00 94.31 121 MET A N 1
ATOM 999 C CA . MET A 1 121 ? -5.686 -3.638 25.171 1.00 94.31 121 MET A CA 1
ATOM 1000 C C . MET A 1 121 ? -5.231 -3.729 26.640 1.00 94.31 121 MET A C 1
ATOM 1002 O O . MET A 1 121 ? -4.374 -2.955 27.076 1.00 94.31 121 MET A O 1
ATOM 1006 N N . LYS A 1 122 ? -5.819 -4.629 27.444 1.00 94.88 122 LYS A N 1
ATOM 1007 C CA . LYS A 1 122 ? -5.460 -4.796 28.862 1.00 94.88 122 LYS A CA 1
ATOM 1008 C C . LYS A 1 122 ? -3.971 -5.144 28.992 1.00 94.88 122 LYS A C 1
ATOM 1010 O O . LYS A 1 122 ? -3.499 -6.094 28.385 1.00 94.88 122 LYS A O 1
ATOM 1015 N N . GLY A 1 123 ? -3.244 -4.370 29.800 1.00 91.62 123 GLY A N 1
ATOM 1016 C CA . GLY A 1 123 ? -1.811 -4.573 30.049 1.00 91.62 123 GLY A CA 1
ATOM 1017 C C . GLY A 1 123 ? -0.869 -3.948 29.013 1.00 91.62 123 GLY A C 1
ATOM 1018 O O . GLY A 1 123 ? 0.328 -3.886 29.265 1.00 91.62 123 GLY A O 1
ATOM 1019 N N . LEU A 1 124 ? -1.379 -3.425 27.891 1.00 92.12 124 LEU A N 1
ATOM 1020 C CA . LEU A 1 124 ? -0.547 -2.760 26.887 1.00 92.12 124 LEU A CA 1
ATOM 1021 C C . LEU A 1 124 ? -0.185 -1.330 27.313 1.00 92.12 124 LEU A C 1
ATOM 1023 O O . LEU A 1 124 ? -1.059 -0.534 27.676 1.00 92.12 124 LEU A O 1
ATOM 1027 N N . MET A 1 125 ? 1.094 -0.974 27.181 1.00 91.25 125 MET A N 1
ATOM 1028 C CA . MET A 1 125 ? 1.574 0.407 27.308 1.00 91.25 125 MET A CA 1
ATOM 1029 C C . MET A 1 125 ? 1.036 1.288 26.169 1.00 91.25 125 MET A C 1
ATOM 1031 O O . MET A 1 125 ? 0.688 0.784 25.103 1.00 91.25 125 MET A O 1
ATOM 1035 N N . GLN A 1 126 ? 1.018 2.617 26.336 1.00 83.50 126 GLN A N 1
ATOM 1036 C CA . GLN A 1 126 ? 0.429 3.540 25.345 1.00 83.50 126 GLN A CA 1
ATOM 1037 C C . GLN A 1 126 ? 0.960 3.344 23.911 1.00 83.50 126 GLN A C 1
ATOM 1039 O O . GLN A 1 126 ? 0.172 3.324 22.964 1.00 83.50 126 GLN A O 1
ATOM 1044 N N . GLY A 1 127 ? 2.272 3.144 23.738 1.00 82.56 127 GLY A N 1
ATOM 1045 C CA . GLY A 1 127 ? 2.860 2.868 22.420 1.00 82.56 127 GLY A CA 1
ATOM 1046 C C . GLY A 1 127 ? 2.392 1.536 21.818 1.00 82.56 127 GLY A C 1
ATOM 1047 O O . GLY A 1 127 ? 2.061 1.468 20.635 1.00 82.56 127 GLY A O 1
ATOM 1048 N N . GLN A 1 128 ? 2.272 0.493 22.644 1.00 90.31 128 GLN A N 1
ATOM 1049 C CA . GLN A 1 128 ? 1.774 -0.822 22.225 1.00 90.31 128 GLN A CA 1
ATOM 1050 C C . GLN A 1 128 ? 0.288 -0.769 21.851 1.00 90.31 128 GLN A C 1
ATOM 1052 O O . GLN A 1 128 ? -0.105 -1.370 20.857 1.00 90.31 128 GLN A O 1
ATOM 1057 N N . GLN A 1 129 ? -0.524 0.001 22.585 1.00 92.25 129 GLN A N 1
ATOM 1058 C CA . GLN A 1 129 ? -1.932 0.232 22.242 1.00 92.25 129 GLN A CA 1
ATOM 1059 C C . GLN A 1 129 ? -2.080 0.873 20.862 1.00 92.25 129 GLN A C 1
ATOM 1061 O O . GLN A 1 129 ? -2.924 0.456 20.075 1.00 92.25 129 GLN A O 1
ATOM 1066 N N . MET A 1 130 ? -1.239 1.861 20.543 1.00 88.06 130 MET A N 1
ATOM 1067 C CA . MET A 1 130 ? -1.241 2.490 19.222 1.00 88.06 130 MET A CA 1
ATOM 1068 C C . MET A 1 130 ? -0.923 1.483 18.113 1.00 88.06 130 MET A C 1
ATOM 1070 O O . MET A 1 130 ? -1.630 1.440 17.109 1.00 88.06 130 MET A O 1
ATOM 1074 N N . SER A 1 131 ? 0.133 0.682 18.289 1.00 80.94 131 SER A N 1
ATOM 1075 C CA . SER A 1 131 ? 0.517 -0.347 17.315 1.00 80.94 131 SER A CA 1
ATOM 1076 C C . SER A 1 131 ? -0.604 -1.373 17.121 1.00 80.94 131 SER A C 1
ATOM 1078 O O . SER A 1 131 ? -0.997 -1.673 15.994 1.00 80.94 131 SER A O 1
ATOM 1080 N N . TRP A 1 132 ? -1.203 -1.823 18.226 1.00 87.94 132 TRP A N 1
ATOM 1081 C CA . TRP A 1 132 ? -2.327 -2.750 18.209 1.00 87.94 132 TRP A CA 1
ATOM 1082 C C . TRP A 1 132 ? -3.535 -2.174 17.462 1.00 87.94 132 TRP A C 1
ATOM 1084 O O . TRP A 1 132 ? -4.079 -2.840 16.583 1.00 87.94 132 TRP A O 1
ATOM 1094 N N . LEU A 1 133 ? -3.927 -0.928 17.744 1.00 88.38 133 LEU A N 1
ATOM 1095 C CA . LEU A 1 133 ? -5.041 -0.270 17.057 1.00 88.38 133 LEU A CA 1
ATOM 1096 C C . LEU A 1 133 ? -4.765 -0.094 15.562 1.00 88.38 133 LEU A C 1
ATOM 1098 O O . LEU A 1 133 ? -5.649 -0.362 14.755 1.00 88.38 133 LEU A O 1
ATOM 1102 N N . LYS A 1 134 ? -3.549 0.312 15.175 1.00 79.56 134 LYS A N 1
ATOM 1103 C CA . LYS A 1 134 ? -3.149 0.418 13.763 1.00 79.56 134 LYS A CA 1
ATOM 1104 C C . LYS A 1 134 ? -3.308 -0.916 13.039 1.00 79.56 134 LYS A C 1
ATOM 1106 O O . LYS A 1 134 ? -3.972 -0.963 12.010 1.00 79.56 134 LYS A O 1
ATOM 1111 N N . LYS A 1 135 ? -2.760 -1.994 13.609 1.00 76.12 135 LYS A N 1
ATOM 1112 C CA . LYS A 1 135 ? -2.864 -3.347 13.048 1.00 76.12 135 LYS A CA 1
ATOM 1113 C C . LYS A 1 135 ? -4.324 -3.784 12.903 1.00 76.12 135 LYS A C 1
ATOM 1115 O O . LYS A 1 135 ? -4.745 -4.210 11.840 1.00 76.12 135 LYS A O 1
ATOM 1120 N N . ASN A 1 136 ? -5.131 -3.580 13.941 1.00 77.31 136 ASN A N 1
ATOM 1121 C CA . ASN A 1 136 ? -6.522 -4.042 13.974 1.00 77.31 136 ASN A CA 1
ATOM 1122 C C . ASN A 1 136 ? -7.526 -3.101 13.275 1.00 77.31 136 ASN A C 1
ATOM 1124 O O . ASN A 1 136 ? -8.724 -3.369 13.281 1.00 77.31 136 ASN A O 1
ATOM 1128 N N . THR A 1 137 ? -7.061 -2.005 12.668 1.00 74.81 137 THR A N 1
ATOM 1129 C CA . THR A 1 137 ? -7.871 -1.097 11.825 1.00 74.81 137 THR A CA 1
ATOM 1130 C C . THR A 1 137 ? -7.341 -0.967 10.398 1.00 74.81 137 THR A C 1
ATOM 1132 O O . THR A 1 137 ? -7.854 -0.174 9.593 1.00 74.81 137 THR A O 1
ATOM 1135 N N . SER A 1 138 ? -6.285 -1.717 10.088 1.00 69.38 138 SER A N 1
ATOM 1136 C CA . SER A 1 138 ? -5.697 -1.814 8.766 1.00 69.38 138 SER A CA 1
ATOM 1137 C C . SER A 1 138 ? -6.560 -2.746 7.915 1.00 69.38 138 SER A C 1
ATOM 1139 O O . SER A 1 138 ? -6.433 -3.960 7.978 1.00 69.38 138 SER A O 1
ATOM 1141 N N . HIS A 1 139 ? -7.414 -2.171 7.067 1.00 81.38 139 HIS A N 1
ATOM 1142 C CA . HIS A 1 139 ? -8.071 -2.896 5.966 1.00 81.38 139 HIS A CA 1
ATOM 1143 C C . HIS A 1 139 ? -7.137 -3.065 4.763 1.00 81.38 139 HIS A C 1
ATOM 1145 O O . HIS A 1 139 ? -7.579 -3.276 3.640 1.00 81.38 139 HIS A O 1
ATOM 1151 N N . ARG A 1 140 ? -5.820 -2.917 4.966 1.00 89.62 140 ARG A N 1
ATOM 1152 C CA . ARG A 1 140 ? -4.836 -2.982 3.884 1.00 89.62 140 ARG A CA 1
ATOM 1153 C C . ARG A 1 140 ? -4.901 -4.316 3.158 1.00 89.62 140 ARG A C 1
ATOM 1155 O O . ARG A 1 140 ? -4.809 -4.324 1.939 1.00 89.62 140 ARG A O 1
ATOM 1162 N N . ILE A 1 141 ? -5.122 -5.405 3.890 1.00 91.38 141 ILE A N 1
ATOM 1163 C CA . ILE A 1 141 ? -5.281 -6.726 3.291 1.00 91.38 141 ILE A CA 1
ATOM 1164 C C . ILE A 1 141 ? -6.537 -6.829 2.416 1.00 91.38 141 ILE A C 1
ATOM 1166 O O . ILE A 1 141 ? -6.458 -7.362 1.315 1.00 91.38 141 ILE A O 1
ATOM 1170 N N . ASP A 1 142 ? -7.666 -6.263 2.849 1.00 92.69 142 ASP A N 1
ATOM 1171 C CA . ASP A 1 142 ? -8.918 -6.264 2.080 1.00 92.69 142 ASP A CA 1
ATOM 1172 C C . ASP A 1 142 ? -8.783 -5.403 0.815 1.00 92.69 142 ASP A C 1
ATOM 1174 O O . ASP A 1 142 ? -9.195 -5.797 -0.272 1.00 92.69 142 ASP A O 1
ATOM 1178 N N . HIS A 1 143 ? -8.121 -4.251 0.928 1.00 95.56 143 HIS A N 1
ATOM 1179 C CA . HIS A 1 143 ? -7.825 -3.384 -0.210 1.00 95.56 143 HIS A CA 1
ATOM 1180 C C . HIS A 1 143 ? -6.825 -4.011 -1.190 1.00 95.56 143 HIS A C 1
ATOM 1182 O O . HIS A 1 143 ? -6.966 -3.819 -2.394 1.00 95.56 143 HIS A O 1
ATOM 1188 N N . LEU A 1 144 ? -5.835 -4.773 -0.706 1.00 97.38 144 LEU A N 1
ATOM 1189 C CA . LEU A 1 144 ? -4.935 -5.547 -1.566 1.00 97.38 144 LEU A CA 1
ATOM 1190 C C . LEU A 1 144 ? -5.695 -6.649 -2.306 1.00 97.38 144 LEU A C 1
ATOM 1192 O O . LEU A 1 144 ? -5.504 -6.797 -3.507 1.00 97.38 144 LEU A O 1
ATOM 1196 N N . LYS A 1 145 ? -6.584 -7.379 -1.625 1.00 97.31 145 LYS A N 1
ATOM 1197 C CA . LYS A 1 145 ? -7.455 -8.376 -2.267 1.00 97.31 145 LYS A CA 1
ATOM 1198 C C . LYS A 1 145 ? -8.286 -7.744 -3.382 1.00 97.31 145 LYS A C 1
ATOM 1200 O O . LYS A 1 145 ? -8.186 -8.194 -4.518 1.00 97.31 145 LYS A O 1
ATOM 1205 N N . ARG A 1 146 ? -8.975 -6.633 -3.090 1.00 98.00 146 ARG A N 1
ATOM 1206 C CA . ARG A 1 146 ? -9.740 -5.875 -4.091 1.00 98.00 146 ARG A CA 1
ATOM 1207 C C . ARG A 1 146 ? -8.862 -5.395 -5.249 1.00 98.00 146 ARG A C 1
ATOM 1209 O O . ARG A 1 146 ? -9.272 -5.494 -6.398 1.00 98.00 146 ARG A O 1
ATOM 1216 N N . LEU A 1 147 ? -7.655 -4.891 -4.976 1.00 98.62 147 LEU A N 1
ATOM 1217 C CA . LEU A 1 147 ? -6.714 -4.511 -6.033 1.00 98.62 147 LEU A CA 1
ATOM 1218 C C . LEU A 1 147 ? -6.438 -5.694 -6.970 1.00 98.62 147 LEU A C 1
ATOM 1220 O O . LEU A 1 147 ? -6.553 -5.529 -8.176 1.00 98.62 147 LEU A O 1
ATOM 1224 N N . TYR A 1 148 ? -6.086 -6.868 -6.444 1.00 98.62 148 TYR A N 1
ATOM 1225 C CA . TYR A 1 148 ? -5.762 -8.016 -7.293 1.00 98.62 148 TYR A CA 1
ATOM 1226 C C . TYR A 1 148 ? -6.983 -8.585 -8.029 1.00 98.62 148 TYR A C 1
ATOM 1228 O O . TYR A 1 148 ? -6.841 -8.944 -9.189 1.00 98.62 148 TYR A O 1
ATOM 1236 N N . GLU A 1 149 ? -8.179 -8.556 -7.437 1.00 98.38 149 GLU A N 1
ATOM 1237 C CA . GLU A 1 149 ? -9.429 -8.883 -8.147 1.00 98.38 149 GLU A CA 1
ATOM 1238 C C . GLU A 1 149 ? -9.657 -7.954 -9.352 1.00 98.38 149 GLU A C 1
ATOM 1240 O O . GLU A 1 149 ? -9.993 -8.405 -10.447 1.00 98.38 149 GLU A O 1
ATOM 1245 N N . LEU A 1 150 ? -9.408 -6.648 -9.189 1.00 98.62 150 LEU A N 1
ATOM 1246 C CA . LEU A 1 150 ? -9.468 -5.694 -10.299 1.00 98.62 150 LEU A CA 1
ATOM 1247 C C . LEU A 1 150 ? -8.404 -5.986 -11.370 1.00 98.62 150 LEU A C 1
ATOM 1249 O O . LEU A 1 150 ? -8.654 -5.789 -12.559 1.00 98.62 150 LEU A O 1
ATOM 1253 N N . LEU A 1 151 ? -7.222 -6.463 -10.978 1.00 98.38 151 LEU A N 1
ATOM 1254 C CA . LEU A 1 151 ? -6.167 -6.826 -11.926 1.00 98.38 151 LEU A CA 1
ATOM 1255 C C . LEU A 1 151 ? -6.467 -8.120 -12.681 1.00 98.38 151 LEU A C 1
ATOM 1257 O O . LEU A 1 151 ? -6.104 -8.197 -13.849 1.00 98.38 151 LEU A O 1
ATOM 1261 N N . ASP A 1 152 ? -7.171 -9.078 -12.081 1.00 98.00 152 ASP A N 1
ATOM 1262 C CA . ASP A 1 152 ? -7.646 -10.276 -12.783 1.00 98.00 152 ASP A CA 1
ATOM 1263 C C . ASP A 1 152 ? -8.665 -9.897 -13.880 1.00 98.00 152 ASP A C 1
ATOM 1265 O O . ASP A 1 152 ? -8.625 -10.416 -15.004 1.00 98.00 152 ASP A O 1
ATOM 1269 N N . ILE A 1 153 ? -9.538 -8.919 -13.594 1.00 98.19 153 ILE A N 1
ATOM 1270 C CA . ILE A 1 153 ? -10.440 -8.325 -14.594 1.00 98.19 153 ILE A CA 1
ATOM 1271 C C . ILE A 1 153 ? -9.626 -7.649 -15.700 1.00 98.19 153 ILE A C 1
ATOM 1273 O O . ILE A 1 153 ? -9.869 -7.902 -16.880 1.00 98.19 153 ILE A O 1
ATOM 1277 N N . LEU A 1 154 ? -8.660 -6.799 -15.336 1.00 98.25 154 LEU A N 1
ATOM 1278 C CA . LEU A 1 154 ? -7.799 -6.113 -16.300 1.00 98.25 154 LEU A CA 1
ATOM 1279 C C . LEU A 1 154 ? -7.076 -7.109 -17.209 1.00 98.25 154 LEU A C 1
ATOM 1281 O O . LEU A 1 154 ? -7.130 -6.963 -18.424 1.00 98.25 154 LEU A O 1
ATOM 1285 N N . GLU A 1 155 ? -6.429 -8.116 -16.625 1.00 97.38 155 GLU A N 1
ATOM 1286 C CA . GLU A 1 155 ? -5.678 -9.147 -17.334 1.00 97.38 155 GLU A CA 1
ATOM 1287 C C . GLU A 1 155 ? -6.558 -9.875 -18.348 1.00 97.38 155 GLU A C 1
ATOM 1289 O O . GLU A 1 155 ? -6.167 -10.020 -19.503 1.00 97.38 155 GLU A O 1
ATOM 1294 N N . THR A 1 156 ? -7.780 -10.240 -17.958 1.00 96.62 156 THR A N 1
ATOM 1295 C CA . THR A 1 156 ? -8.755 -10.849 -18.872 1.00 96.62 156 THR A CA 1
ATOM 1296 C C . THR A 1 156 ? -9.091 -9.917 -20.041 1.00 96.62 156 THR A C 1
ATOM 1298 O O . THR A 1 156 ? -9.162 -10.354 -21.187 1.00 96.62 156 THR A O 1
ATOM 1301 N N . ARG A 1 157 ? -9.271 -8.617 -19.776 1.00 95.75 157 ARG A N 1
ATOM 1302 C CA . ARG A 1 157 ? -9.645 -7.618 -20.793 1.00 95.75 157 ARG A CA 1
ATOM 1303 C C . ARG A 1 157 ? -8.527 -7.296 -21.777 1.00 95.75 157 ARG A C 1
ATOM 1305 O O . ARG A 1 157 ? -8.814 -7.027 -22.940 1.00 95.75 157 ARG A O 1
ATOM 1312 N N . VAL A 1 158 ? -7.278 -7.296 -21.317 1.00 95.56 158 VAL A N 1
ATOM 1313 C CA . VAL A 1 158 ? -6.103 -7.037 -22.164 1.00 95.56 158 VAL A CA 1
ATOM 1314 C C . VAL A 1 158 ? -5.470 -8.322 -22.701 1.00 95.56 158 VAL A C 1
ATOM 1316 O O . VAL A 1 158 ? -4.423 -8.261 -23.328 1.00 95.56 158 VAL A O 1
ATOM 1319 N N . GLY A 1 159 ? -6.087 -9.487 -22.481 1.00 94.94 159 GLY A N 1
ATOM 1320 C CA . GLY A 1 159 ? -5.638 -10.761 -23.049 1.00 94.94 159 GLY A CA 1
ATOM 1321 C C . GLY A 1 159 ? -4.412 -11.388 -22.375 1.00 94.94 159 GLY A C 1
ATOM 1322 O O . GLY A 1 159 ? -3.778 -12.253 -22.976 1.00 94.94 159 GLY A O 1
ATOM 1323 N N . GLY A 1 160 ? -4.082 -10.989 -21.145 1.00 95.44 160 GLY A N 1
ATOM 1324 C CA . GLY A 1 160 ? -2.971 -11.534 -20.361 1.00 95.44 160 GLY A CA 1
ATOM 1325 C C . GLY A 1 160 ? -1.912 -10.505 -19.960 1.00 95.44 160 GLY A C 1
ATOM 1326 O O . GLY A 1 160 ? -1.934 -9.343 -20.366 1.00 95.44 160 GLY A O 1
ATOM 1327 N N . LYS A 1 161 ? -0.945 -10.943 -19.146 1.00 96.19 161 LYS A N 1
ATOM 1328 C CA . LYS A 1 161 ? 0.286 -10.176 -18.895 1.00 96.19 161 LYS A CA 1
ATOM 1329 C C . LYS A 1 161 ? 1.188 -10.205 -20.126 1.00 96.19 161 LYS A C 1
ATOM 1331 O O . LYS A 1 161 ? 1.347 -11.239 -20.768 1.00 96.19 161 LYS A O 1
ATOM 1336 N N . PHE A 1 162 ? 1.848 -9.086 -20.393 1.00 96.50 162 PHE A N 1
ATOM 1337 C CA . PHE A 1 162 ? 2.829 -8.957 -21.465 1.00 96.50 162 PHE A CA 1
ATOM 1338 C C . PHE A 1 162 ? 4.236 -9.166 -20.928 1.00 96.50 162 PHE A C 1
ATOM 1340 O O . PHE A 1 162 ? 4.522 -8.852 -19.773 1.00 96.50 162 PHE A O 1
ATOM 1347 N N . LEU A 1 163 ? 5.141 -9.613 -21.792 1.00 96.06 163 LEU A N 1
ATOM 1348 C CA . LEU A 1 163 ? 6.569 -9.599 -21.513 1.00 96.06 163 LEU A CA 1
ATOM 1349 C C . LEU A 1 163 ? 7.239 -8.527 -22.362 1.00 96.06 163 LEU A C 1
ATOM 1351 O O . LEU A 1 163 ? 6.948 -8.357 -23.551 1.00 96.06 163 LEU A O 1
ATOM 1355 N N . LEU A 1 164 ? 8.161 -7.777 -21.757 1.00 91.50 164 LEU A N 1
ATOM 1356 C CA . LEU A 1 164 ? 8.864 -6.716 -22.476 1.00 91.50 164 LEU A CA 1
ATOM 1357 C C . LEU A 1 164 ? 9.714 -7.254 -23.622 1.00 91.50 164 LEU A C 1
ATOM 1359 O O . LEU A 1 164 ? 9.909 -6.532 -24.604 1.00 91.50 164 LEU A O 1
ATOM 1363 N N . HIS A 1 165 ? 10.217 -8.489 -23.523 1.00 89.62 165 HIS A N 1
ATOM 1364 C CA . HIS A 1 165 ? 10.959 -9.100 -24.622 1.00 89.62 165 HIS A CA 1
ATOM 1365 C C . HIS A 1 165 ? 10.120 -9.157 -25.910 1.00 89.62 165 HIS A C 1
ATOM 1367 O O . HIS A 1 165 ? 10.600 -8.681 -26.942 1.00 89.62 165 HIS A O 1
ATOM 1373 N N . ASP A 1 166 ? 8.853 -9.572 -25.814 1.00 92.25 166 ASP A N 1
ATOM 1374 C CA . ASP A 1 166 ? 7.922 -9.710 -26.947 1.00 92.25 166 ASP A CA 1
ATOM 1375 C C . ASP A 1 166 ? 7.223 -8.412 -27.350 1.00 92.25 166 ASP A C 1
ATOM 1377 O O . ASP A 1 166 ? 6.653 -8.315 -28.431 1.00 92.25 166 ASP A O 1
ATOM 1381 N N . SER A 1 167 ? 7.272 -7.390 -26.497 1.00 93.06 167 SER A N 1
ATOM 1382 C CA . SER A 1 167 ? 6.509 -6.162 -26.718 1.00 93.06 167 SER A CA 1
ATOM 1383 C C . SER A 1 167 ? 7.165 -5.224 -27.739 1.00 93.06 167 SER A C 1
ATOM 1385 O O . SER A 1 167 ? 8.352 -4.909 -27.616 1.00 93.06 167 SER A O 1
ATOM 1387 N N . ASP A 1 168 ? 6.413 -4.675 -28.692 1.00 92.81 168 ASP A N 1
ATOM 1388 C CA . ASP A 1 168 ? 6.884 -3.601 -29.578 1.00 92.81 168 ASP A CA 1
ATOM 1389 C C . ASP A 1 168 ? 5.860 -2.472 -29.738 1.00 92.81 168 ASP A C 1
ATOM 1391 O O . ASP A 1 168 ? 4.701 -2.607 -29.366 1.00 92.81 168 ASP A O 1
ATOM 1395 N N . GLY A 1 169 ? 6.275 -1.330 -30.294 1.00 90.38 169 GLY A N 1
ATOM 1396 C CA . GLY A 1 169 ? 5.444 -0.121 -30.358 1.00 90.38 169 GLY A CA 1
ATOM 1397 C C . GLY A 1 169 ? 4.192 -0.202 -31.237 1.00 90.38 169 GLY A C 1
ATOM 1398 O O . GLY A 1 169 ? 3.449 0.774 -31.284 1.00 90.38 169 GLY A O 1
ATOM 1399 N N . ARG A 1 170 ? 3.958 -1.314 -31.941 1.00 90.38 170 ARG A N 1
ATOM 1400 C CA . ARG A 1 170 ? 2.816 -1.521 -32.843 1.00 90.38 170 ARG A CA 1
ATOM 1401 C C . ARG A 1 170 ? 1.651 -2.247 -32.168 1.00 90.38 170 ARG A C 1
ATOM 1403 O O . ARG A 1 170 ? 0.593 -2.355 -32.773 1.00 90.38 170 ARG A O 1
ATOM 1410 N N . MET A 1 171 ? 1.810 -2.691 -30.922 1.00 89.94 171 MET A N 1
ATOM 1411 C CA . MET A 1 171 ? 0.818 -3.486 -30.181 1.00 89.94 171 MET A CA 1
ATOM 1412 C C . MET A 1 171 ? -0.312 -2.662 -29.530 1.00 89.94 171 MET A C 1
ATOM 1414 O O . MET A 1 171 ? -0.827 -3.044 -28.488 1.00 89.94 171 MET A O 1
ATOM 1418 N N . GLY A 1 172 ? -0.692 -1.517 -30.106 1.00 87.62 172 GLY A N 1
ATOM 1419 C CA . GLY A 1 172 ? -1.900 -0.792 -29.676 1.00 87.62 172 GLY A CA 1
ATOM 1420 C C . GLY A 1 172 ? -1.843 -0.116 -28.299 1.00 87.62 172 GLY A C 1
ATOM 1421 O O . GLY A 1 172 ? -2.883 0.194 -27.734 1.00 87.62 172 GLY A O 1
ATOM 1422 N N . TRP A 1 173 ? -0.655 0.151 -27.744 1.00 91.81 173 TRP A N 1
ATOM 1423 C CA . TRP A 1 173 ? -0.536 0.734 -26.399 1.00 91.81 173 TRP A CA 1
ATOM 1424 C C . TRP A 1 173 ? -1.307 2.052 -26.238 1.00 91.81 173 TRP A C 1
ATOM 1426 O O . TRP A 1 173 ? -1.250 2.910 -27.133 1.00 91.81 173 TRP A O 1
ATOM 1436 N N . PRO A 1 174 ? -1.914 2.299 -25.063 1.00 91.81 174 PRO A N 1
ATOM 1437 C CA . PRO A 1 174 ? -2.548 3.577 -24.799 1.00 91.81 174 PRO A CA 1
ATOM 1438 C C . PRO A 1 174 ? -1.521 4.708 -24.846 1.00 91.81 174 PRO A C 1
ATOM 1440 O O . PRO A 1 174 ? -0.327 4.543 -24.564 1.00 91.81 174 PRO A O 1
ATOM 1443 N N . LYS A 1 175 ? -1.990 5.909 -25.193 1.00 89.94 175 LYS A N 1
ATOM 1444 C CA . LYS A 1 175 ? -1.110 7.081 -25.283 1.00 89.94 175 LYS A CA 1
ATOM 1445 C C . LYS A 1 175 ? -0.500 7.427 -23.927 1.00 89.94 175 LYS A C 1
ATOM 1447 O O . LYS A 1 175 ? 0.652 7.855 -23.885 1.00 89.94 175 LYS A O 1
ATOM 1452 N N . GLN A 1 176 ? -1.259 7.271 -22.845 1.00 90.75 176 GLN A N 1
ATOM 1453 C CA . GLN A 1 176 ? -0.888 7.649 -21.483 1.00 90.75 176 GLN A CA 1
ATOM 1454 C C . GLN A 1 176 ? -1.522 6.671 -20.499 1.00 90.75 176 GLN A C 1
ATOM 1456 O O . GLN A 1 176 ? -2.601 6.151 -20.755 1.00 90.75 176 GLN A O 1
ATOM 1461 N N . GLY A 1 177 ? -0.872 6.432 -19.366 1.00 93.31 177 GLY A N 1
ATOM 1462 C CA . GLY A 1 177 ? -1.386 5.448 -18.427 1.00 93.31 177 GLY A CA 1
ATOM 1463 C C . GLY A 1 177 ? -0.394 5.054 -17.353 1.00 93.31 177 GLY A C 1
ATOM 1464 O O . GLY A 1 177 ? 0.627 5.719 -17.152 1.00 93.31 177 GLY A O 1
ATOM 1465 N N . LEU A 1 178 ? -0.711 3.943 -16.697 1.00 95.19 178 LEU A N 1
ATOM 1466 C CA . LEU A 1 178 ? 0.154 3.277 -15.733 1.00 95.19 178 LEU A CA 1
ATOM 1467 C C . LEU A 1 178 ? 0.639 1.939 -16.290 1.00 95.19 178 LEU A C 1
ATOM 1469 O O . LEU A 1 178 ? -0.009 1.336 -17.144 1.00 95.19 178 LEU A O 1
ATOM 1473 N N . TYR A 1 179 ? 1.761 1.463 -15.761 1.00 96.75 179 TYR A N 1
ATOM 1474 C CA . TYR A 1 179 ? 2.239 0.098 -15.935 1.00 96.75 179 TYR A CA 1
ATOM 1475 C C . TYR A 1 179 ? 2.556 -0.534 -14.574 1.00 96.75 179 TYR A C 1
ATOM 1477 O O . TYR A 1 179 ? 3.019 0.139 -13.646 1.00 96.75 179 TYR A O 1
ATOM 1485 N N . LEU A 1 180 ? 2.315 -1.838 -14.469 1.00 98.38 180 LEU A N 1
ATOM 1486 C CA . LEU A 1 180 ? 2.493 -2.641 -13.261 1.00 98.38 180 LEU A CA 1
ATOM 1487 C C . LEU A 1 180 ? 3.368 -3.843 -13.609 1.00 98.38 180 LEU A C 1
ATOM 1489 O O . LEU A 1 180 ? 2.929 -4.692 -14.379 1.00 98.38 180 LEU A O 1
ATOM 1493 N N . PHE A 1 181 ? 4.590 -3.911 -13.075 1.00 98.62 181 PHE A N 1
ATOM 1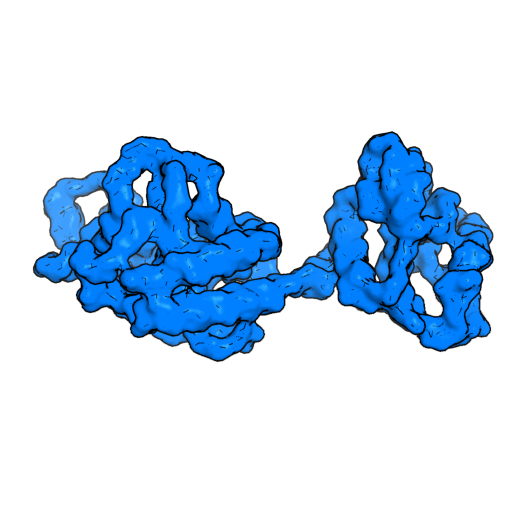494 C CA . PHE A 1 181 ? 5.464 -5.072 -13.264 1.00 98.62 181 PHE A CA 1
ATOM 1495 C C . PHE A 1 181 ? 5.311 -6.082 -12.134 1.00 98.62 181 PHE A C 1
ATOM 1497 O O . PHE A 1 181 ? 5.185 -5.721 -10.960 1.00 98.62 181 PHE A O 1
ATOM 1504 N N . PHE A 1 182 ? 5.442 -7.338 -12.526 1.00 98.50 182 PHE A N 1
ATOM 1505 C CA . PHE A 1 182 ? 5.563 -8.531 -11.705 1.00 98.50 182 PHE A CA 1
ATOM 1506 C C . PHE A 1 182 ? 6.951 -9.140 -11.941 1.00 98.50 182 PHE A C 1
ATOM 1508 O O . PHE A 1 182 ? 7.610 -8.826 -12.930 1.00 98.50 182 PHE A O 1
ATOM 1515 N N . GLU A 1 183 ? 7.415 -10.009 -11.052 1.00 97.00 183 GLU A N 1
ATOM 1516 C CA . GLU A 1 183 ? 8.717 -10.671 -11.190 1.00 97.00 183 GLU A CA 1
ATOM 1517 C C . GLU A 1 183 ? 8.563 -12.162 -10.887 1.00 97.00 183 GLU A C 1
ATOM 1519 O O . GLU A 1 183 ? 7.843 -12.543 -9.966 1.00 97.00 183 GLU A O 1
ATOM 1524 N N . ASN A 1 184 ? 9.201 -13.016 -11.688 1.00 95.19 184 ASN A N 1
ATOM 1525 C CA . ASN A 1 184 ? 9.082 -14.463 -11.526 1.00 95.19 184 ASN A CA 1
ATOM 1526 C C . ASN A 1 184 ? 9.640 -14.895 -10.161 1.00 95.19 184 ASN A C 1
ATOM 1528 O O . ASN A 1 184 ? 10.757 -14.528 -9.803 1.00 95.19 184 ASN A O 1
ATOM 1532 N N . GLY A 1 185 ? 8.869 -15.692 -9.417 1.00 96.25 185 GLY A N 1
ATOM 153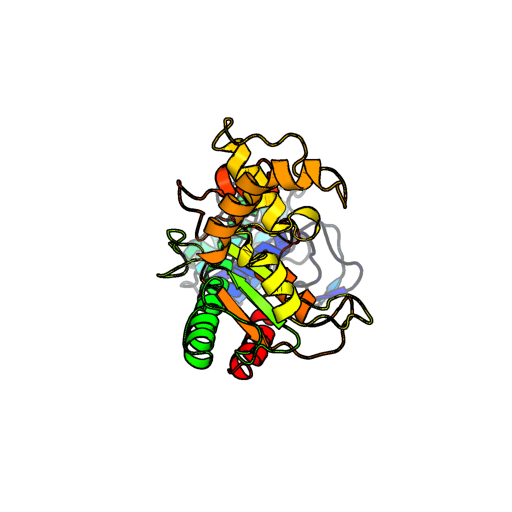3 C CA . GLY A 1 185 ? 9.215 -16.120 -8.056 1.00 96.25 185 GLY A CA 1
ATOM 1534 C C . GLY A 1 185 ? 8.787 -15.147 -6.953 1.00 96.25 185 GLY A C 1
ATOM 1535 O O . GLY A 1 185 ? 8.901 -15.480 -5.774 1.00 96.25 185 GLY A O 1
ATOM 1536 N N . GLU A 1 186 ? 8.248 -13.979 -7.309 1.00 98.25 186 GLU A N 1
ATOM 1537 C CA . GLU A 1 186 ? 7.661 -13.035 -6.363 1.00 98.25 186 GLU A CA 1
ATOM 1538 C C . GLU A 1 186 ? 6.148 -13.260 -6.269 1.00 98.25 186 GLU A C 1
ATOM 1540 O O . GLU A 1 186 ? 5.356 -12.643 -6.979 1.00 98.25 186 GLU A O 1
ATOM 1545 N N . GLU A 1 187 ? 5.748 -14.163 -5.375 1.00 98.06 187 GLU A N 1
ATOM 1546 C CA . GLU A 1 187 ? 4.358 -14.590 -5.180 1.00 98.06 187 GLU A CA 1
ATOM 1547 C C . GLU A 1 187 ? 3.694 -13.891 -3.986 1.00 98.06 187 GLU A C 1
ATOM 1549 O O . GLU A 1 187 ? 4.353 -13.482 -3.028 1.00 98.06 187 GLU A O 1
ATOM 1554 N N . ARG A 1 188 ? 2.366 -13.776 -4.033 1.00 97.75 188 ARG A N 1
ATOM 1555 C CA . ARG A 1 188 ? 1.541 -13.331 -2.902 1.00 97.75 188 ARG A CA 1
ATOM 1556 C C . ARG A 1 188 ? 1.373 -14.464 -1.894 1.00 97.75 188 ARG A C 1
ATOM 1558 O O . ARG A 1 188 ? 1.293 -15.633 -2.273 1.00 97.75 188 ARG A O 1
ATOM 1565 N N . SER A 1 189 ? 1.284 -14.112 -0.615 1.00 93.75 189 SER A N 1
ATOM 1566 C CA . SER A 1 189 ? 1.104 -15.077 0.480 1.00 93.75 189 SER A CA 1
ATOM 1567 C C . SER A 1 189 ? -0.081 -14.752 1.382 1.00 93.75 189 SER A C 1
ATOM 1569 O O . SER A 1 189 ? -0.707 -15.669 1.913 1.00 93.75 189 SER A O 1
ATOM 1571 N N . GLU A 1 190 ? -0.437 -13.478 1.535 1.00 92.62 190 GLU A N 1
ATOM 1572 C CA . GLU A 1 190 ? -1.514 -13.036 2.417 1.00 92.62 190 GLU A CA 1
ATOM 1573 C C . GLU A 1 190 ? -2.738 -12.589 1.617 1.00 92.62 190 GLU A C 1
ATOM 1575 O O . GLU A 1 190 ? -3.872 -12.897 1.996 1.00 92.62 190 GLU A O 1
ATOM 1580 N N . SER A 1 191 ? -2.540 -11.861 0.510 1.00 93.50 191 SER A N 1
ATOM 1581 C CA . SER A 1 191 ? -3.657 -11.291 -0.260 1.00 93.50 191 SER A CA 1
ATOM 1582 C C . SER A 1 191 ? -4.272 -12.251 -1.284 1.00 93.50 191 SER A C 1
ATOM 1584 O O . SER A 1 191 ? -5.268 -11.906 -1.919 1.00 93.50 191 SER A O 1
ATOM 1586 N N . GLY A 1 192 ? -3.720 -13.453 -1.459 1.00 93.12 192 GLY A N 1
ATOM 1587 C CA . GLY A 1 192 ? -4.220 -14.458 -2.398 1.00 93.12 192 GLY A CA 1
ATOM 1588 C C . GLY A 1 192 ? -3.096 -15.275 -3.029 1.00 93.12 192 GLY A C 1
ATOM 1589 O O . GLY A 1 192 ? -2.006 -15.356 -2.476 1.00 93.12 192 GLY A O 1
ATOM 1590 N N . LYS A 1 193 ? -3.375 -15.888 -4.186 1.00 93.75 193 LYS A N 1
ATOM 1591 C CA . LYS A 1 193 ? -2.405 -16.667 -4.977 1.00 93.75 193 LYS A CA 1
ATOM 1592 C C . LYS A 1 193 ? -1.943 -15.893 -6.214 1.00 93.75 193 LYS A C 1
ATOM 1594 O O . LYS A 1 193 ? -2.678 -15.043 -6.715 1.00 93.75 193 LYS A O 1
ATOM 1599 N N . GLY A 1 194 ? -0.775 -16.235 -6.744 1.00 96.38 194 GLY A N 1
ATOM 1600 C CA . GLY A 1 194 ? -0.225 -15.631 -7.956 1.00 96.38 194 GLY A CA 1
ATOM 1601 C C . GLY A 1 194 ? 0.722 -14.464 -7.668 1.00 96.38 194 GLY A C 1
ATOM 1602 O O . GLY A 1 194 ? 0.918 -14.099 -6.503 1.00 96.38 194 GLY A O 1
ATOM 1603 N N . PRO A 1 195 ? 1.297 -13.864 -8.722 1.00 97.75 195 PRO A N 1
ATOM 1604 C CA . PRO A 1 195 ? 2.443 -12.980 -8.593 1.00 97.75 195 PRO A CA 1
ATOM 1605 C C . PRO A 1 195 ? 2.072 -11.652 -7.930 1.00 97.75 195 PRO A C 1
ATOM 1607 O O . PRO A 1 195 ? 0.995 -11.093 -8.159 1.00 97.75 195 PRO A O 1
ATOM 1610 N N . ARG A 1 196 ? 2.993 -11.106 -7.135 1.00 98.25 196 ARG A N 1
ATOM 1611 C CA . ARG A 1 196 ? 2.855 -9.780 -6.526 1.00 98.25 196 ARG A CA 1
ATOM 1612 C C . ARG A 1 196 ? 3.392 -8.695 -7.460 1.00 98.25 196 ARG A C 1
ATOM 1614 O O . ARG A 1 196 ? 4.352 -8.907 -8.201 1.00 98.25 196 ARG A O 1
ATOM 1621 N N . ILE A 1 197 ? 2.815 -7.498 -7.382 1.00 98.75 197 ILE A N 1
ATOM 1622 C CA . ILE A 1 197 ? 3.387 -6.322 -8.045 1.00 98.75 197 ILE A CA 1
ATOM 1623 C C . ILE A 1 197 ? 4.723 -5.984 -7.378 1.00 98.75 197 ILE A C 1
ATOM 1625 O O . ILE A 1 197 ? 4.793 -5.802 -6.162 1.00 98.75 197 ILE A O 1
ATOM 1629 N N . VAL A 1 198 ? 5.772 -5.841 -8.187 1.00 98.50 198 VAL A N 1
ATOM 1630 C CA . VAL A 1 198 ? 7.105 -5.409 -7.740 1.00 98.50 198 VAL A CA 1
ATOM 1631 C C . VAL A 1 198 ? 7.422 -3.978 -8.147 1.00 98.50 198 VAL A C 1
ATOM 1633 O O . VAL A 1 198 ? 8.331 -3.372 -7.588 1.00 98.50 198 VAL A O 1
ATOM 1636 N N . ARG A 1 199 ? 6.700 -3.413 -9.121 1.00 98.44 199 ARG A N 1
ATOM 1637 C CA . ARG A 1 199 ? 6.886 -2.024 -9.541 1.00 98.44 199 ARG A CA 1
ATOM 1638 C C . ARG A 1 199 ? 5.609 -1.434 -10.097 1.00 98.44 199 ARG A C 1
ATOM 1640 O O . ARG A 1 199 ? 4.968 -2.023 -10.960 1.00 98.44 199 ARG A O 1
ATOM 1647 N N . VAL A 1 200 ? 5.332 -0.207 -9.689 1.00 98.25 200 VAL A N 1
ATOM 1648 C CA . VAL A 1 200 ? 4.328 0.655 -10.313 1.00 98.25 200 VAL A CA 1
ATOM 1649 C C . VAL A 1 200 ? 5.058 1.772 -11.035 1.00 98.25 200 VAL A C 1
ATOM 1651 O O . VAL A 1 200 ? 6.069 2.280 -10.545 1.00 98.25 200 VAL A O 1
ATOM 1654 N N . GLY A 1 201 ? 4.576 2.180 -12.196 1.00 94.75 201 GLY A N 1
ATOM 1655 C CA . GLY A 1 201 ? 5.020 3.440 -12.755 1.00 94.75 201 GLY A CA 1
ATOM 1656 C C . GLY A 1 201 ? 3.994 4.076 -13.658 1.00 94.75 201 GLY A C 1
ATOM 1657 O O . GLY A 1 201 ? 3.087 3.422 -14.167 1.00 94.75 201 GLY A O 1
ATOM 1658 N N . THR A 1 202 ? 4.160 5.375 -13.844 1.00 88.50 202 THR A N 1
ATOM 1659 C CA . THR A 1 202 ? 3.297 6.172 -14.701 1.00 88.50 202 THR A CA 1
ATOM 1660 C C . THR A 1 202 ? 4.076 6.911 -15.783 1.00 88.50 202 THR A C 1
ATOM 1662 O O . THR A 1 202 ? 5.312 6.904 -15.849 1.00 88.50 202 THR A O 1
ATOM 1665 N N . HIS A 1 203 ? 3.323 7.569 -16.652 1.00 77.44 203 HIS A N 1
ATOM 1666 C CA . HIS A 1 203 ? 3.818 8.418 -17.718 1.00 77.44 203 HIS A CA 1
ATOM 1667 C C . HIS A 1 203 ? 3.030 9.749 -17.776 1.00 77.44 203 HIS A C 1
ATOM 1669 O O . HIS A 1 203 ? 1.890 9.843 -17.326 1.00 77.44 203 HIS A O 1
ATOM 1675 N N . ALA A 1 204 ? 3.663 10.801 -18.319 1.00 60.62 204 ALA A N 1
ATOM 1676 C CA . ALA A 1 204 ? 3.060 12.123 -18.557 1.00 60.62 204 ALA A CA 1
ATOM 1677 C C . ALA A 1 204 ? 2.441 12.809 -17.318 1.00 60.62 204 ALA A C 1
ATOM 1679 O O . ALA A 1 204 ? 1.284 13.240 -17.325 1.00 60.62 204 ALA A O 1
ATOM 1680 N N . VAL A 1 205 ? 3.250 12.964 -16.268 1.00 58.53 205 VAL A N 1
ATOM 1681 C CA . VAL A 1 205 ? 2.937 13.784 -15.074 1.00 58.53 205 VAL A CA 1
ATOM 1682 C C . VAL A 1 205 ? 3.505 15.211 -15.153 1.00 58.53 205 VAL A C 1
ATOM 1684 O O . VAL A 1 205 ? 3.357 16.004 -14.228 1.00 58.53 205 VAL A O 1
ATOM 1687 N N . SER A 1 206 ? 4.171 15.559 -16.259 1.00 60.44 206 SER A N 1
ATOM 1688 C CA . SER A 1 206 ? 4.763 16.882 -16.499 1.00 60.44 206 SER A CA 1
ATOM 1689 C C . SER A 1 206 ? 4.056 17.586 -17.656 1.00 60.44 206 SER A C 1
ATOM 1691 O O . SER A 1 206 ? 3.816 16.963 -18.696 1.00 60.44 206 SER A O 1
ATOM 1693 N N . ASP A 1 207 ? 3.737 18.867 -17.464 1.00 53.50 207 ASP A N 1
ATOM 1694 C CA . ASP A 1 207 ? 3.027 19.700 -18.439 1.00 53.50 207 ASP A CA 1
ATOM 1695 C C . ASP A 1 207 ? 3.751 19.736 -19.800 1.00 53.50 207 ASP A C 1
ATOM 1697 O O . ASP A 1 207 ? 4.982 19.730 -19.869 1.00 53.50 207 ASP A O 1
ATOM 1701 N N . GLY A 1 208 ? 2.985 19.695 -20.892 1.00 58.84 208 GLY A N 1
ATOM 1702 C CA . GLY A 1 208 ? 3.503 19.741 -22.266 1.00 58.84 208 GLY A CA 1
ATOM 1703 C C . GLY A 1 208 ? 4.230 18.488 -22.794 1.00 58.84 208 GLY A C 1
ATOM 1704 O O . GLY A 1 208 ? 4.726 18.509 -23.924 1.00 58.84 208 GLY A O 1
ATOM 1705 N N . SER A 1 209 ? 4.308 17.382 -22.041 1.00 64.19 209 SER A N 1
ATOM 1706 C CA . SER A 1 209 ? 4.991 16.161 -22.509 1.00 64.19 209 SER A CA 1
ATOM 1707 C C . SER A 1 209 ? 4.297 15.514 -23.721 1.00 64.19 209 SER A C 1
ATOM 1709 O O . SER A 1 209 ? 3.125 15.145 -23.650 1.00 64.19 209 SER A O 1
ATOM 1711 N N . LYS A 1 210 ? 5.051 15.300 -24.812 1.00 69.50 210 LYS A N 1
ATOM 1712 C CA . LYS A 1 210 ? 4.608 14.600 -26.041 1.00 69.50 210 LYS A CA 1
ATOM 1713 C C . LYS A 1 210 ? 4.976 13.110 -26.087 1.00 69.50 210 LYS A C 1
ATOM 1715 O O . LYS A 1 210 ? 4.698 12.440 -27.078 1.00 69.50 210 LYS A O 1
ATOM 1720 N N . THR A 1 211 ? 5.670 12.595 -25.071 1.00 77.69 211 THR A N 1
ATOM 1721 C CA . THR A 1 211 ? 6.034 11.168 -25.024 1.00 77.69 211 THR A CA 1
ATOM 1722 C C . THR A 1 211 ? 4.777 10.319 -24.815 1.00 77.69 211 THR A C 1
ATOM 1724 O O . THR A 1 211 ? 3.783 10.845 -24.328 1.00 77.69 211 THR A O 1
ATOM 1727 N N . THR A 1 212 ? 4.794 9.038 -25.183 1.00 88.38 212 THR A N 1
ATOM 1728 C CA . THR A 1 212 ? 3.692 8.090 -24.926 1.00 88.38 212 THR A CA 1
ATOM 1729 C C . THR A 1 212 ? 4.047 7.112 -23.805 1.00 88.38 212 THR A C 1
ATOM 1731 O O . THR A 1 212 ? 5.220 6.996 -23.433 1.00 88.38 212 THR A O 1
ATOM 1734 N N . LEU A 1 213 ? 3.059 6.359 -23.311 1.00 91.38 213 LEU A N 1
ATOM 1735 C CA . LEU A 1 213 ? 3.291 5.257 -22.376 1.00 91.38 213 LEU A CA 1
ATOM 1736 C C . LEU A 1 213 ? 4.320 4.267 -22.938 1.00 91.38 213 LEU A C 1
ATOM 1738 O O . LEU A 1 213 ? 5.288 3.938 -22.253 1.00 91.38 213 LEU A O 1
ATOM 1742 N N . TRP A 1 214 ? 4.180 3.872 -24.210 1.00 93.56 214 TRP A N 1
ATOM 1743 C CA . TRP A 1 214 ? 5.157 2.997 -24.858 1.00 93.56 214 TRP A CA 1
ATOM 1744 C C . TRP A 1 214 ? 6.564 3.599 -24.881 1.00 93.56 214 TRP A C 1
ATOM 1746 O O . TRP A 1 214 ? 7.514 2.901 -24.545 1.00 93.56 214 TRP A O 1
ATOM 1756 N N . ASN A 1 215 ? 6.722 4.896 -25.181 1.00 91.12 215 ASN A N 1
ATOM 1757 C CA . ASN A 1 215 ? 8.042 5.539 -25.147 1.00 91.12 215 ASN A CA 1
ATOM 1758 C C . ASN A 1 215 ? 8.701 5.436 -23.763 1.00 91.12 215 ASN A C 1
ATOM 1760 O O . ASN A 1 215 ? 9.927 5.401 -23.667 1.00 91.12 215 ASN A O 1
ATOM 1764 N N . ARG A 1 216 ? 7.910 5.407 -22.681 1.00 92.25 216 ARG A N 1
ATOM 1765 C CA . ARG A 1 216 ? 8.423 5.193 -21.324 1.00 92.25 216 ARG A CA 1
ATOM 1766 C C . ARG A 1 216 ? 8.765 3.726 -21.074 1.00 92.25 216 ARG A C 1
ATOM 1768 O O . ARG A 1 216 ? 9.847 3.432 -20.576 1.00 92.25 216 ARG A O 1
ATOM 1775 N N . ILE A 1 217 ? 7.878 2.811 -21.444 1.00 93.19 217 ILE A N 1
ATOM 1776 C CA . ILE A 1 217 ? 8.081 1.369 -21.281 1.00 93.19 217 ILE A CA 1
ATOM 1777 C C . ILE A 1 217 ? 9.301 0.888 -22.090 1.00 93.19 217 ILE A C 1
ATOM 1779 O O . ILE A 1 217 ? 10.138 0.142 -21.580 1.00 93.19 217 ILE A O 1
ATOM 1783 N N . SER A 1 218 ? 9.490 1.391 -23.311 1.00 93.38 218 SER A N 1
ATOM 1784 C CA . SER A 1 218 ? 10.626 1.042 -24.168 1.00 93.38 218 SER A CA 1
ATOM 1785 C C . SER A 1 218 ? 11.973 1.499 -23.592 1.00 93.38 218 SER A C 1
ATOM 1787 O O . SER A 1 218 ? 12.992 0.860 -23.845 1.00 93.38 218 SER A O 1
ATOM 1789 N N . GLN A 1 219 ? 12.005 2.559 -22.770 1.00 93.19 219 GLN A N 1
ATOM 1790 C CA . GLN A 1 219 ? 13.216 2.945 -22.027 1.00 93.19 219 GLN A CA 1
ATOM 1791 C C . GLN A 1 219 ? 13.615 1.880 -21.000 1.00 93.19 219 GLN A C 1
ATOM 1793 O O . GLN A 1 219 ? 14.804 1.696 -20.749 1.00 93.19 219 GLN A O 1
ATOM 1798 N N . HIS A 1 220 ? 12.644 1.178 -20.408 1.00 94.38 220 HIS A N 1
ATOM 1799 C CA . HIS A 1 220 ? 12.906 0.036 -19.531 1.00 94.38 220 HIS A CA 1
ATOM 1800 C C . HIS A 1 220 ? 13.359 -1.186 -20.336 1.00 94.38 220 HIS A C 1
ATOM 1802 O O . HIS A 1 220 ? 14.356 -1.804 -19.965 1.00 94.38 220 HIS A O 1
ATOM 1808 N N . LYS A 1 221 ? 12.713 -1.461 -21.481 1.00 94.69 221 LYS A N 1
ATOM 1809 C CA . LYS A 1 221 ? 13.121 -2.529 -22.414 1.00 94.69 221 LYS A CA 1
ATOM 1810 C C . LYS A 1 221 ? 14.572 -2.374 -22.887 1.00 94.69 221 LYS A C 1
ATOM 1812 O O . LYS A 1 221 ? 15.267 -3.371 -23.074 1.00 94.69 221 LYS A O 1
ATOM 1817 N N . GLY A 1 222 ? 15.045 -1.147 -23.091 1.00 94.19 222 GLY A N 1
ATOM 1818 C CA . GLY A 1 222 ? 16.368 -0.896 -23.659 1.00 94.19 222 GLY A CA 1
ATOM 1819 C C . GLY A 1 222 ? 16.431 -1.197 -25.160 1.00 94.19 222 GLY A C 1
ATOM 1820 O O . GLY A 1 222 ? 15.411 -1.307 -25.840 1.00 94.19 222 GLY A O 1
ATOM 1821 N N . ILE A 1 223 ? 17.646 -1.309 -25.692 1.00 93.62 223 ILE A N 1
ATOM 1822 C CA . ILE A 1 223 ? 17.907 -1.469 -27.124 1.00 93.62 223 ILE A CA 1
ATOM 1823 C C . ILE A 1 223 ? 18.120 -2.955 -27.419 1.00 93.62 223 ILE A C 1
ATOM 1825 O O . ILE A 1 223 ? 19.037 -3.583 -26.893 1.00 93.62 223 ILE A O 1
ATOM 1829 N N . VAL A 1 224 ? 17.278 -3.528 -28.283 1.00 90.38 224 VAL A N 1
ATOM 1830 C CA . VAL A 1 224 ? 17.339 -4.962 -28.623 1.00 90.38 224 VAL A CA 1
ATOM 1831 C C . VAL A 1 224 ? 18.673 -5.313 -29.283 1.00 90.38 224 VAL A C 1
ATOM 1833 O O . VAL A 1 224 ? 19.325 -6.258 -28.861 1.00 90.38 224 VAL A O 1
ATOM 1836 N N . LYS A 1 225 ? 19.125 -4.503 -30.253 1.00 93.19 225 LYS A N 1
ATOM 1837 C CA . LYS A 1 225 ? 20.355 -4.756 -31.024 1.00 93.19 225 LYS A CA 1
ATOM 1838 C C . LYS A 1 225 ? 21.609 -4.897 -30.154 1.00 93.19 225 LYS A C 1
ATOM 1840 O O . LYS A 1 225 ? 22.471 -5.699 -30.479 1.00 93.19 225 LYS A O 1
ATOM 1845 N N . SER A 1 226 ? 21.732 -4.098 -29.095 1.00 93.19 226 SER A N 1
ATOM 1846 C CA . SER A 1 226 ? 22.901 -4.121 -28.209 1.00 93.19 226 SER A CA 1
ATOM 1847 C C . SER A 1 226 ? 22.701 -4.974 -26.959 1.00 93.19 226 SER A C 1
ATOM 1849 O O . SER A 1 226 ? 23.625 -5.073 -26.165 1.00 93.19 226 SER A O 1
ATOM 1851 N N . GLY A 1 227 ? 21.498 -5.494 -26.704 1.00 93.94 227 GLY A N 1
ATOM 1852 C CA . GLY A 1 227 ? 21.144 -6.121 -25.426 1.00 93.94 227 GLY A CA 1
ATOM 1853 C C . GLY A 1 227 ? 20.934 -5.116 -24.285 1.00 93.94 227 GLY A C 1
ATOM 1854 O O . GLY A 1 227 ? 19.947 -5.229 -23.568 1.00 93.94 227 GLY A O 1
ATOM 1855 N N . GLY A 1 228 ? 21.779 -4.090 -24.158 1.00 94.19 228 GLY A N 1
ATOM 1856 C CA . GLY A 1 228 ? 21.745 -3.113 -23.062 1.00 94.19 228 GLY A CA 1
ATOM 1857 C C . GLY A 1 228 ? 20.623 -2.063 -23.099 1.00 94.19 228 GLY A C 1
ATOM 1858 O O . GLY A 1 228 ? 19.713 -2.090 -23.932 1.00 94.19 228 GLY A O 1
ATOM 1859 N N . GLY A 1 229 ? 20.688 -1.101 -22.178 1.00 95.62 229 GLY A N 1
ATOM 1860 C CA . GLY A 1 229 ? 19.750 0.011 -22.057 1.00 95.62 229 GLY A CA 1
ATOM 1861 C C . GLY A 1 229 ? 20.433 1.319 -21.661 1.00 95.62 229 GLY A C 1
ATOM 1862 O O . GLY A 1 229 ? 21.533 1.625 -22.115 1.00 95.62 229 GLY A O 1
ATOM 1863 N N . ASN A 1 230 ? 19.729 2.136 -20.877 1.00 95.75 230 ASN A N 1
ATOM 1864 C CA . ASN A 1 230 ? 20.241 3.412 -20.387 1.00 95.75 230 ASN A CA 1
ATOM 1865 C C . ASN A 1 230 ? 19.749 3.675 -18.958 1.00 95.75 230 ASN A C 1
ATOM 1867 O O . ASN A 1 230 ? 18.656 4.215 -18.753 1.00 95.75 230 ASN A O 1
ATOM 1871 N N . HIS A 1 231 ? 20.563 3.320 -17.968 1.00 96.88 231 HIS A N 1
ATOM 1872 C CA . HIS A 1 231 ? 20.272 3.544 -16.556 1.00 96.88 231 HIS A CA 1
ATOM 1873 C C . HIS A 1 231 ? 20.171 5.025 -16.188 1.00 96.88 231 HIS A C 1
ATOM 1875 O O . HIS A 1 231 ? 19.369 5.385 -15.329 1.00 96.88 231 HIS A O 1
ATOM 1881 N N . ARG A 1 232 ? 20.898 5.915 -16.879 1.00 94.56 232 ARG A N 1
ATOM 1882 C CA . ARG A 1 232 ? 20.840 7.366 -16.619 1.00 94.56 232 ARG A CA 1
ATOM 1883 C C . ARG A 1 232 ? 19.481 7.968 -16.977 1.00 94.56 232 ARG A C 1
ATOM 1885 O O . ARG A 1 232 ? 19.042 8.921 -16.344 1.00 94.56 232 ARG A O 1
ATOM 1892 N N . GLY A 1 233 ? 18.789 7.391 -17.960 1.00 91.88 233 GLY A N 1
ATOM 1893 C CA . GLY A 1 233 ? 17.420 7.770 -18.331 1.00 91.88 233 GLY A CA 1
ATOM 1894 C C . GLY A 1 233 ? 16.326 7.016 -17.566 1.00 91.88 233 GLY A C 1
ATOM 1895 O O . GLY A 1 233 ? 15.138 7.300 -17.742 1.00 91.88 233 GLY A O 1
ATOM 1896 N N . SER A 1 234 ? 16.694 6.036 -16.737 1.00 94.12 234 SER A N 1
ATOM 1897 C CA . SER A 1 234 ? 15.752 5.092 -16.148 1.00 94.12 234 SER A CA 1
ATOM 1898 C C . SER A 1 234 ? 16.163 4.689 -14.738 1.00 94.12 234 SER A C 1
ATOM 1900 O O . SER A 1 234 ? 16.961 3.776 -14.538 1.00 94.12 234 SER A O 1
ATOM 1902 N N . ILE A 1 235 ? 15.528 5.315 -13.741 1.00 94.00 235 ILE A N 1
ATOM 1903 C CA . ILE A 1 235 ? 15.753 4.982 -12.327 1.00 94.00 235 ILE A CA 1
ATOM 1904 C C . ILE A 1 235 ? 15.550 3.491 -12.040 1.00 94.00 235 ILE A C 1
ATOM 1906 O O . ILE A 1 235 ? 16.252 2.940 -11.207 1.00 94.00 235 ILE A O 1
ATOM 1910 N N . PHE A 1 236 ? 14.641 2.822 -12.759 1.00 96.94 236 PHE A N 1
ATOM 1911 C CA . PHE A 1 236 ? 14.424 1.384 -12.603 1.00 96.94 236 PHE A CA 1
ATOM 1912 C C . PHE A 1 236 ? 15.668 0.577 -12.975 1.00 96.94 236 PHE A C 1
ATOM 1914 O O . PHE A 1 236 ? 16.107 -0.295 -12.237 1.00 96.94 236 PHE A O 1
ATOM 1921 N N . ARG A 1 237 ? 16.267 0.915 -14.115 1.00 97.88 237 ARG A N 1
ATOM 1922 C CA . ARG A 1 237 ? 17.488 0.277 -14.591 1.00 97.88 237 ARG A CA 1
ATOM 1923 C C . ARG A 1 237 ? 18.651 0.541 -13.645 1.00 97.88 237 ARG A C 1
ATOM 1925 O O . ARG A 1 237 ? 19.371 -0.387 -13.299 1.00 97.88 237 ARG A O 1
ATOM 1932 N N . LEU A 1 238 ? 18.778 1.786 -13.181 1.00 97.56 238 LEU A N 1
ATOM 1933 C CA . LEU A 1 238 ? 19.789 2.189 -12.206 1.00 97.56 238 LEU A CA 1
ATOM 1934 C C . LEU A 1 238 ? 19.725 1.333 -10.936 1.00 97.56 238 LEU A C 1
ATOM 1936 O O . LEU A 1 238 ? 20.731 0.724 -10.585 1.00 97.56 238 LEU A O 1
ATOM 1940 N N . ILE A 1 239 ? 18.556 1.237 -10.292 1.00 97.75 239 ILE A N 1
ATOM 1941 C CA . ILE A 1 239 ? 18.417 0.504 -9.022 1.00 97.75 239 ILE A CA 1
ATOM 1942 C C . ILE A 1 239 ? 18.582 -1.012 -9.179 1.00 97.75 239 ILE A C 1
ATOM 1944 O O . ILE A 1 239 ? 19.116 -1.649 -8.274 1.00 97.75 239 ILE A O 1
ATOM 1948 N N . VAL A 1 240 ? 18.172 -1.589 -10.317 1.00 98.06 240 VAL A N 1
ATOM 1949 C CA . VAL A 1 240 ? 18.411 -3.013 -10.604 1.00 98.06 240 VAL A CA 1
ATOM 1950 C C . VAL A 1 240 ? 19.910 -3.261 -10.784 1.00 98.06 240 VAL A C 1
ATOM 1952 O O . VAL A 1 240 ? 20.442 -4.173 -10.163 1.00 98.06 240 VAL A O 1
ATOM 1955 N N . GLY A 1 241 ? 20.624 -2.416 -11.535 1.00 97.88 241 GLY A N 1
ATOM 1956 C CA . GLY A 1 241 ? 22.078 -2.548 -11.701 1.00 97.88 241 GLY A CA 1
ATOM 1957 C C . GLY A 1 241 ? 22.873 -2.311 -10.412 1.00 97.88 241 GLY A C 1
ATOM 1958 O O . GLY A 1 241 ? 23.868 -2.987 -10.168 1.00 97.88 241 GLY A O 1
ATOM 1959 N N . GLU A 1 242 ? 22.425 -1.404 -9.540 1.00 97.31 242 GLU A N 1
ATOM 1960 C CA . GLU A 1 242 ? 22.993 -1.253 -8.190 1.00 97.31 242 GLU A CA 1
ATOM 1961 C C . GLU A 1 242 ? 22.814 -2.5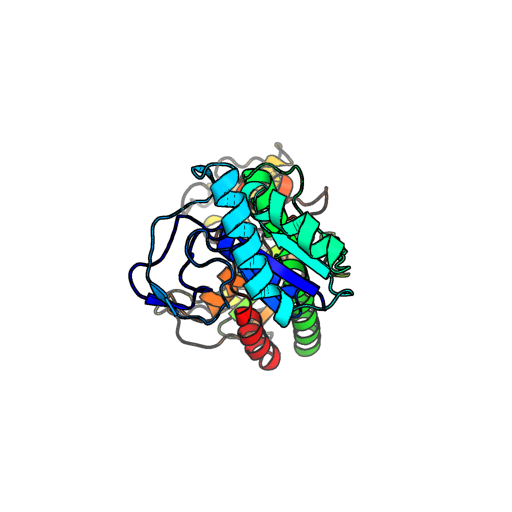36 -7.360 1.00 97.31 242 GLU A C 1
ATOM 1963 O O . GLU A 1 242 ? 23.729 -2.941 -6.649 1.00 97.31 242 GLU A O 1
ATOM 1968 N N . ALA A 1 243 ? 21.658 -3.199 -7.467 1.00 97.62 243 ALA A N 1
ATOM 1969 C CA . ALA A 1 243 ? 21.397 -4.449 -6.759 1.00 97.62 243 ALA A CA 1
ATOM 1970 C C . ALA A 1 243 ? 22.221 -5.631 -7.300 1.00 97.62 243 ALA A C 1
ATOM 1972 O O . ALA A 1 243 ? 22.680 -6.446 -6.502 1.00 97.62 243 ALA A O 1
ATOM 1973 N N . ILE A 1 244 ? 22.443 -5.712 -8.621 1.00 97.75 244 ILE A N 1
ATOM 1974 C CA . ILE A 1 244 ? 23.324 -6.723 -9.241 1.00 97.75 244 ILE A CA 1
ATOM 1975 C C . ILE A 1 244 ? 24.742 -6.593 -8.684 1.00 97.75 244 ILE A C 1
ATOM 1977 O O . ILE A 1 244 ? 25.255 -7.553 -8.119 1.00 97.75 244 ILE A O 1
ATOM 1981 N N . GLN A 1 245 ? 25.332 -5.396 -8.754 1.00 96.44 245 GLN A N 1
ATOM 1982 C CA . GLN A 1 245 ? 26.700 -5.141 -8.279 1.00 96.44 245 GLN A CA 1
ATOM 1983 C C . GLN A 1 245 ? 26.872 -5.424 -6.783 1.00 96.44 245 GLN A C 1
ATOM 1985 O O . GLN A 1 245 ? 27.926 -5.866 -6.339 1.00 96.44 245 GLN A O 1
ATOM 1990 N N . GLN A 1 246 ? 25.835 -5.160 -5.983 1.00 95.62 246 GLN A N 1
ATOM 1991 C CA . GLN A 1 246 ? 25.876 -5.436 -4.550 1.00 95.62 246 GLN A CA 1
ATOM 1992 C C . GLN A 1 246 ? 25.743 -6.934 -4.235 1.00 95.62 246 GLN A C 1
ATOM 1994 O O . GLN A 1 246 ? 26.250 -7.386 -3.208 1.00 95.62 246 GLN A O 1
ATOM 1999 N N . LYS A 1 247 ? 25.051 -7.700 -5.088 1.00 94.69 247 LYS A N 1
ATOM 2000 C CA . LYS A 1 247 ? 24.925 -9.158 -4.965 1.00 94.69 247 LYS A CA 1
ATOM 2001 C C . LYS A 1 247 ? 26.181 -9.879 -5.458 1.00 94.69 247 LYS A C 1
ATOM 2003 O O . LYS A 1 247 ? 26.570 -10.870 -4.846 1.00 94.69 247 LYS A O 1
ATOM 2008 N N . ASP A 1 248 ? 26.797 -9.378 -6.524 1.00 91.94 248 ASP A N 1
ATOM 2009 C CA . ASP A 1 248 ? 28.023 -9.910 -7.110 1.00 91.94 248 ASP A CA 1
ATOM 2010 C C . ASP A 1 248 ? 29.073 -8.795 -7.289 1.00 91.94 248 ASP A C 1
ATOM 2012 O O . ASP A 1 248 ? 29.018 -8.032 -8.259 1.00 91.94 248 ASP A O 1
ATOM 2016 N N . PRO A 1 249 ? 30.055 -8.696 -6.373 1.00 84.12 249 PRO A N 1
ATOM 2017 C CA . PRO A 1 249 ? 31.114 -7.694 -6.453 1.00 84.12 249 PRO A CA 1
ATOM 2018 C C . PRO A 1 249 ? 32.026 -7.810 -7.684 1.00 84.12 249 PRO A C 1
ATOM 2020 O O . PRO A 1 249 ? 32.801 -6.889 -7.943 1.00 84.12 249 PRO A O 1
ATOM 2023 N N . THR A 1 250 ? 31.977 -8.914 -8.437 1.00 86.88 250 THR A N 1
ATOM 2024 C CA . THR A 1 250 ? 32.760 -9.060 -9.676 1.00 86.88 250 THR A CA 1
ATOM 2025 C C . THR A 1 250 ? 32.189 -8.237 -10.834 1.00 86.88 250 THR A C 1
ATOM 2027 O O . THR A 1 250 ? 32.927 -7.861 -11.740 1.00 86.88 250 THR A O 1
ATOM 2030 N N . GLU A 1 251 ? 30.914 -7.853 -10.744 1.00 83.44 251 GLU A N 1
ATOM 2031 C CA . GLU A 1 251 ? 30.183 -7.054 -11.736 1.00 83.44 251 GLU A CA 1
ATOM 2032 C C . GLU A 1 251 ? 30.293 -5.533 -11.493 1.00 83.44 251 GLU A C 1
ATOM 2034 O O . GLU A 1 251 ? 29.549 -4.745 -12.081 1.00 83.44 251 GLU A O 1
ATOM 2039 N N . ILE A 1 252 ? 31.181 -5.080 -10.594 1.00 92.31 252 ILE A N 1
ATOM 2040 C CA . ILE A 1 252 ? 31.285 -3.660 -10.222 1.00 92.31 252 ILE A CA 1
ATOM 2041 C C . ILE A 1 252 ? 31.730 -2.802 -11.411 1.00 92.31 252 ILE A C 1
ATOM 2043 O O . ILE A 1 252 ? 32.846 -2.903 -11.919 1.00 92.31 252 ILE A O 1
ATOM 2047 N N . VAL A 1 253 ? 30.882 -1.837 -11.757 1.00 94.69 253 VAL A N 1
ATOM 2048 C CA . VAL A 1 253 ? 31.152 -0.780 -12.724 1.00 94.69 253 VAL A CA 1
ATOM 2049 C C . VAL A 1 253 ? 31.153 0.562 -11.995 1.00 94.69 253 VAL A C 1
ATOM 2051 O O . VAL A 1 253 ? 30.115 1.159 -11.715 1.00 94.69 253 VAL A O 1
ATOM 2054 N N . HIS A 1 254 ? 32.342 1.091 -11.701 1.00 93.94 254 HIS A N 1
ATOM 2055 C CA . HIS A 1 254 ? 32.500 2.301 -10.880 1.00 93.94 254 HIS A CA 1
ATOM 2056 C C . HIS A 1 254 ? 31.839 3.571 -11.442 1.00 93.94 254 HIS A C 1
ATOM 2058 O O . HIS A 1 254 ? 31.694 4.550 -10.704 1.00 93.94 254 HIS A O 1
ATOM 2064 N N . SER A 1 255 ? 31.493 3.613 -12.730 1.00 96.25 255 SER A N 1
ATOM 2065 C CA . SER A 1 255 ? 30.789 4.734 -13.362 1.00 96.25 255 SER A CA 1
ATOM 2066 C C . SER A 1 255 ? 29.261 4.631 -13.271 1.00 96.25 255 SER A C 1
ATOM 2068 O O . SER A 1 255 ? 28.575 5.621 -13.547 1.00 96.25 255 SER A O 1
ATOM 2070 N N . TRP A 1 256 ? 28.725 3.483 -12.840 1.00 97.19 256 TRP A N 1
ATOM 2071 C CA . TRP A 1 256 ? 27.288 3.249 -12.731 1.00 97.19 256 TRP A CA 1
ATOM 2072 C C . TRP A 1 256 ? 26.629 4.244 -11.774 1.00 97.19 256 TRP A C 1
ATOM 2074 O O . TRP A 1 256 ? 27.101 4.473 -10.660 1.00 97.19 256 TRP A O 1
ATOM 2084 N N . GLY A 1 257 ? 25.538 4.872 -12.216 1.00 94.50 257 GLY A N 1
ATOM 2085 C CA . GLY A 1 257 ? 24.823 5.873 -11.421 1.00 94.50 257 GLY A CA 1
ATOM 2086 C C . GLY A 1 257 ? 25.529 7.227 -11.296 1.00 94.50 257 GLY A C 1
ATOM 2087 O O . GLY A 1 257 ? 25.032 8.102 -10.586 1.00 94.50 257 GLY A O 1
ATOM 2088 N N . LYS A 1 258 ? 26.656 7.443 -11.992 1.00 94.88 258 LYS A N 1
ATOM 2089 C CA . LYS A 1 258 ? 27.353 8.736 -12.017 1.00 94.88 258 LYS A CA 1
ATOM 2090 C C . LYS A 1 258 ? 26.928 9.578 -13.219 1.00 94.88 258 LYS A C 1
ATOM 2092 O O . LYS A 1 258 ? 27.081 9.172 -14.376 1.00 94.88 258 LYS A O 1
ATOM 2097 N N . GLY A 1 259 ? 26.462 10.791 -12.919 1.00 92.69 259 GLY A N 1
ATOM 2098 C CA . GLY A 1 259 ? 26.095 11.808 -13.905 1.00 92.69 259 GLY A CA 1
ATOM 2099 C C . GLY A 1 259 ? 24.829 11.485 -14.707 1.00 92.69 259 GLY A C 1
ATOM 2100 O O . GLY A 1 259 ? 24.283 10.386 -14.653 1.00 92.69 259 GLY A O 1
ATOM 2101 N N . SER A 1 260 ? 24.352 12.469 -15.471 1.00 90.75 260 SER A N 1
ATOM 2102 C CA . SER A 1 260 ? 23.192 12.335 -16.367 1.00 90.75 260 SER A CA 1
ATOM 2103 C C . SER A 1 260 ? 23.569 11.939 -17.802 1.00 90.75 260 SER A C 1
ATOM 2105 O O . SER A 1 260 ? 22.703 11.546 -18.582 1.00 90.75 260 SER A O 1
ATOM 2107 N N . SER A 1 261 ? 24.857 11.982 -18.148 1.00 92.69 261 SER A N 1
ATOM 2108 C CA . SER A 1 261 ? 25.418 11.540 -19.427 1.00 92.69 261 SER A CA 1
ATOM 2109 C C . SER A 1 261 ? 26.833 10.982 -19.232 1.00 92.69 261 SER A C 1
ATOM 2111 O O . SER A 1 261 ? 27.436 11.169 -18.175 1.00 92.69 261 SER A O 1
ATOM 2113 N N . ALA A 1 262 ? 27.351 10.279 -20.242 1.00 94.25 262 ALA A N 1
ATOM 2114 C CA . ALA A 1 262 ? 28.725 9.786 -20.254 1.00 94.25 262 ALA A CA 1
ATOM 2115 C C . ALA A 1 262 ? 29.270 9.642 -21.693 1.00 94.25 262 ALA A C 1
ATOM 2117 O O . ALA A 1 262 ? 28.487 9.367 -22.615 1.00 94.25 262 ALA A O 1
ATOM 2118 N N . PRO A 1 263 ? 30.594 9.807 -21.893 1.00 96.06 263 PRO A N 1
ATOM 2119 C CA . PRO A 1 263 ? 31.300 9.465 -23.128 1.00 96.06 263 PRO A CA 1
ATOM 2120 C C . PRO A 1 263 ? 31.066 8.023 -23.607 1.00 96.06 263 PRO A C 1
ATOM 2122 O O . PRO A 1 263 ? 30.533 7.176 -22.887 1.00 96.06 263 PRO A O 1
ATOM 2125 N N . LYS A 1 264 ? 31.413 7.740 -24.869 1.00 95.50 264 LYS A N 1
ATOM 2126 C CA . LYS A 1 264 ? 31.172 6.424 -25.486 1.00 95.50 264 LYS A CA 1
ATOM 2127 C C . LYS A 1 264 ? 31.958 5.304 -24.797 1.00 95.50 264 LYS A C 1
ATOM 2129 O O . LYS A 1 264 ? 31.362 4.279 -24.514 1.00 95.50 264 LYS A O 1
ATOM 2134 N N . ASP A 1 265 ? 33.227 5.521 -24.492 1.00 96.50 265 ASP A N 1
ATOM 2135 C CA . ASP A 1 265 ? 34.107 4.578 -23.795 1.00 96.50 265 ASP A CA 1
ATOM 2136 C C . ASP A 1 265 ? 33.547 4.157 -22.427 1.00 96.50 265 ASP A C 1
ATOM 2138 O O . ASP A 1 265 ? 33.470 2.968 -22.130 1.00 96.50 265 ASP A O 1
ATOM 2142 N N . ILE A 1 266 ? 33.048 5.110 -21.629 1.00 96.50 266 ILE A N 1
ATOM 2143 C CA . ILE A 1 266 ? 32.385 4.803 -20.352 1.00 96.50 266 ILE A CA 1
ATOM 2144 C C . ILE A 1 266 ? 31.123 3.960 -20.577 1.00 96.50 266 ILE A C 1
ATOM 2146 O O . ILE A 1 266 ? 30.906 2.975 -19.877 1.00 96.50 266 ILE A O 1
ATOM 2150 N N . ARG A 1 267 ? 30.290 4.325 -21.560 1.00 95.25 267 ARG A N 1
ATOM 2151 C CA . ARG A 1 267 ? 29.060 3.575 -21.866 1.00 95.25 267 ARG A CA 1
ATOM 2152 C C . ARG A 1 267 ? 29.344 2.173 -22.400 1.00 95.25 267 ARG A C 1
ATOM 2154 O O . ARG A 1 267 ? 28.584 1.259 -22.103 1.00 95.25 267 ARG A O 1
ATOM 2161 N N . ASP A 1 268 ? 30.415 2.007 -23.169 1.00 95.31 268 ASP A N 1
ATOM 2162 C CA . ASP A 1 268 ? 30.845 0.706 -23.676 1.00 95.31 268 ASP A CA 1
ATOM 2163 C C . ASP A 1 268 ? 31.312 -0.194 -22.510 1.00 95.31 268 ASP A C 1
ATOM 2165 O O . ASP A 1 268 ? 30.961 -1.370 -22.481 1.00 95.31 268 ASP A O 1
ATOM 2169 N N . ASN A 1 269 ? 31.988 0.363 -21.495 1.00 95.75 269 ASN A N 1
ATOM 2170 C CA . ASN A 1 269 ? 32.357 -0.360 -20.266 1.00 95.75 269 ASN A CA 1
ATOM 2171 C C . ASN A 1 269 ? 31.154 -0.712 -19.369 1.00 95.75 269 ASN A C 1
ATOM 2173 O O . ASN A 1 269 ? 31.187 -1.702 -18.647 1.00 95.75 269 ASN A O 1
ATOM 2177 N N . GLU A 1 270 ? 30.083 0.083 -19.402 1.00 97.12 270 GLU A N 1
ATOM 2178 C CA . GLU A 1 270 ? 28.831 -0.185 -18.674 1.00 97.12 270 GLU A CA 1
ATOM 2179 C C . GLU A 1 270 ? 27.920 -1.194 -19.384 1.00 97.12 270 GLU A C 1
ATOM 2181 O O . GLU A 1 270 ? 26.955 -1.678 -18.787 1.00 97.12 270 GLU A O 1
ATOM 2186 N N . LEU A 1 271 ? 28.196 -1.505 -20.655 1.00 97.19 271 LEU A N 1
ATOM 2187 C CA . LEU A 1 271 ? 27.326 -2.324 -21.491 1.00 97.19 271 LEU A CA 1
ATOM 2188 C C . LEU A 1 271 ? 27.056 -3.729 -20.920 1.00 97.19 271 LEU A C 1
ATOM 2190 O O . LEU A 1 271 ? 25.891 -4.126 -20.954 1.00 97.19 271 LEU A O 1
ATOM 2194 N N . PRO A 1 272 ? 28.040 -4.477 -20.375 1.00 97.06 272 PRO A N 1
ATOM 2195 C CA . PRO A 1 272 ? 27.772 -5.792 -19.786 1.00 97.06 272 PRO A CA 1
ATOM 2196 C C . PRO A 1 272 ? 26.729 -5.735 -18.661 1.00 97.06 272 PRO A C 1
ATOM 2198 O O . PRO A 1 272 ? 25.745 -6.476 -18.690 1.00 97.06 272 PRO A O 1
ATOM 2201 N N . LEU A 1 273 ? 26.862 -4.772 -17.743 1.00 97.75 273 LEU A N 1
ATOM 2202 C CA . LEU A 1 273 ? 25.896 -4.564 -16.664 1.00 97.75 273 LEU A CA 1
ATOM 2203 C C . LEU A 1 273 ? 24.539 -4.078 -17.199 1.00 97.75 273 LEU A C 1
ATOM 2205 O O . LEU A 1 273 ? 23.488 -4.531 -16.747 1.00 97.75 273 LEU A O 1
ATOM 2209 N N . GLU A 1 274 ? 24.522 -3.197 -18.206 1.00 97.94 274 GLU A N 1
ATOM 2210 C CA . GLU A 1 274 ? 23.283 -2.818 -18.896 1.00 97.94 274 GLU A CA 1
ATOM 2211 C C . GLU A 1 274 ? 22.564 -4.037 -19.502 1.00 97.94 274 GLU A C 1
ATOM 2213 O O . GLU A 1 274 ? 21.333 -4.098 -19.421 1.00 97.94 274 GLU A O 1
ATOM 2218 N N . CYS A 1 275 ? 23.295 -4.994 -20.087 1.00 97.69 275 CYS A N 1
ATOM 2219 C CA . CYS A 1 275 ? 22.747 -6.242 -20.624 1.00 97.69 275 CYS A CA 1
ATOM 2220 C C . CYS A 1 275 ? 22.152 -7.111 -19.512 1.00 97.69 275 CYS A C 1
ATOM 2222 O O . CYS A 1 275 ? 20.980 -7.466 -19.608 1.00 97.69 275 CYS A O 1
ATOM 2224 N N . ALA A 1 276 ? 22.879 -7.335 -18.414 1.00 97.62 276 ALA A N 1
ATOM 2225 C CA . ALA A 1 276 ? 22.369 -8.102 -17.275 1.00 97.62 276 ALA A CA 1
ATOM 2226 C C . ALA A 1 276 ? 21.071 -7.496 -16.701 1.00 97.62 276 ALA A C 1
ATOM 2228 O O . ALA A 1 276 ? 20.093 -8.196 -16.433 1.00 97.62 276 ALA A O 1
ATOM 2229 N N . VAL A 1 277 ? 21.007 -6.164 -16.586 1.00 98.06 277 VAL A N 1
ATOM 2230 C CA . VAL A 1 277 ? 19.776 -5.475 -16.169 1.00 98.06 277 VAL A CA 1
ATOM 2231 C C . VAL A 1 277 ? 18.646 -5.653 -17.193 1.00 98.06 277 VAL A C 1
ATOM 2233 O O . VAL A 1 277 ? 17.481 -5.773 -16.809 1.00 98.06 277 VAL A O 1
ATOM 2236 N N . SER A 1 278 ? 18.959 -5.643 -18.494 1.00 97.88 278 SER A N 1
ATOM 2237 C CA . SER A 1 278 ? 17.963 -5.864 -19.550 1.00 97.88 278 SER A CA 1
ATOM 2238 C C . SER A 1 278 ? 17.372 -7.262 -19.452 1.00 97.88 278 SER A C 1
ATOM 2240 O O . SER A 1 278 ? 16.160 -7.382 -19.574 1.00 97.88 278 SER A O 1
ATOM 2242 N N . ASP A 1 279 ? 18.186 -8.287 -19.215 1.00 96.94 279 ASP A N 1
ATOM 2243 C CA . ASP A 1 279 ? 17.724 -9.675 -19.133 1.00 96.94 279 ASP A CA 1
ATOM 2244 C C . ASP A 1 279 ? 16.726 -9.863 -17.985 1.00 96.94 279 ASP A C 1
ATOM 2246 O O . ASP A 1 279 ? 15.662 -10.462 -18.169 1.00 96.94 279 ASP A O 1
ATOM 2250 N N . ILE A 1 280 ? 17.000 -9.242 -16.835 1.00 96.94 280 ILE A N 1
ATOM 2251 C CA . ILE A 1 280 ? 16.085 -9.224 -15.688 1.00 96.94 280 ILE A CA 1
ATOM 2252 C C . ILE A 1 280 ? 14.784 -8.490 -16.036 1.00 96.94 280 ILE A C 1
ATOM 2254 O O . ILE A 1 280 ? 13.703 -9.067 -15.943 1.00 96.94 280 ILE A O 1
ATOM 2258 N N . ILE A 1 281 ? 14.865 -7.227 -16.470 1.00 97.75 281 ILE A N 1
ATOM 2259 C CA . ILE A 1 281 ? 13.671 -6.395 -16.701 1.00 97.75 281 ILE A CA 1
ATOM 2260 C C . ILE A 1 281 ? 12.823 -6.933 -17.861 1.00 97.75 281 ILE A C 1
ATOM 2262 O O . ILE A 1 281 ? 11.598 -6.860 -17.815 1.00 97.75 281 ILE A O 1
ATOM 2266 N N . ARG A 1 282 ? 13.442 -7.484 -18.912 1.00 97.12 282 ARG A N 1
ATOM 2267 C CA . ARG A 1 282 ? 12.722 -8.009 -20.083 1.00 97.12 282 ARG A CA 1
ATOM 2268 C C . ARG A 1 282 ? 11.912 -9.265 -19.779 1.00 97.12 282 ARG A C 1
ATOM 2270 O O . ARG A 1 282 ? 10.926 -9.510 -20.474 1.00 97.12 282 ARG A O 1
ATOM 2277 N N . SER A 1 283 ? 12.324 -10.006 -18.755 1.00 96.69 283 SER A N 1
ATOM 2278 C CA . SER A 1 283 ? 11.677 -11.234 -18.291 1.00 96.69 283 SER A CA 1
ATOM 2279 C C . SER A 1 283 ? 10.527 -10.977 -17.313 1.00 96.69 283 SER A C 1
ATOM 2281 O O . SER A 1 283 ? 9.832 -11.915 -16.931 1.00 96.69 283 SER A O 1
ATOM 2283 N N . MET A 1 284 ? 10.324 -9.725 -16.888 1.00 97.50 284 MET A N 1
ATOM 2284 C CA . MET A 1 284 ? 9.249 -9.349 -15.973 1.00 97.50 284 MET A CA 1
ATOM 2285 C C . MET A 1 284 ? 7.906 -9.247 -16.708 1.00 97.50 284 MET A C 1
ATOM 2287 O O . MET A 1 284 ? 7.794 -8.451 -17.651 1.00 97.50 284 MET A O 1
ATOM 2291 N N . PRO A 1 285 ? 6.869 -9.983 -16.266 1.00 97.88 285 PRO A N 1
ATOM 2292 C CA . PRO A 1 285 ? 5.513 -9.773 -16.751 1.00 97.88 285 PRO A CA 1
ATOM 2293 C C . PRO A 1 285 ? 5.006 -8.384 -16.359 1.00 97.88 285 PRO A C 1
ATOM 2295 O O . PRO A 1 285 ? 5.320 -7.885 -15.277 1.00 97.88 285 PRO A O 1
ATOM 2298 N N . PHE A 1 286 ? 4.182 -7.761 -17.196 1.00 97.88 286 PHE A N 1
ATOM 2299 C CA . PHE A 1 286 ? 3.542 -6.495 -16.853 1.00 97.88 286 PHE A CA 1
ATOM 2300 C C . PHE A 1 286 ? 2.125 -6.355 -17.409 1.00 97.88 286 PHE A C 1
ATOM 2302 O O . PHE A 1 286 ? 1.763 -6.958 -18.418 1.00 97.88 286 PHE A O 1
ATOM 2309 N N . LEU A 1 287 ? 1.335 -5.522 -16.732 1.00 97.69 287 LEU A N 1
ATOM 2310 C CA . LEU A 1 287 ? 0.043 -5.012 -17.197 1.00 97.69 287 LEU A CA 1
ATOM 2311 C C . LEU A 1 287 ? 0.135 -3.500 -17.409 1.00 97.69 287 LEU A C 1
ATOM 2313 O O . LEU A 1 287 ? 0.996 -2.831 -16.830 1.00 97.69 287 LEU A O 1
ATOM 2317 N N . PHE A 1 288 ? -0.780 -2.958 -18.207 1.00 96.44 288 PHE A N 1
ATOM 2318 C CA . PHE A 1 288 ? -0.958 -1.521 -18.387 1.00 96.44 288 PHE A CA 1
ATOM 2319 C C . PHE A 1 288 ? -2.412 -1.119 -18.142 1.00 96.44 288 PHE A C 1
ATOM 2321 O O . PHE A 1 288 ? -3.318 -1.936 -18.273 1.00 96.44 288 PHE A O 1
ATOM 2328 N N . ILE A 1 289 ? -2.625 0.147 -17.790 1.00 96.69 289 ILE A N 1
ATOM 2329 C CA . ILE A 1 289 ? -3.954 0.733 -17.582 1.00 96.69 289 ILE A CA 1
ATOM 2330 C C . ILE A 1 289 ? -4.021 2.026 -18.385 1.00 96.69 289 ILE A C 1
ATOM 2332 O O . ILE A 1 289 ? -3.166 2.896 -18.192 1.00 96.69 289 ILE A O 1
ATOM 2336 N N . ASP A 1 290 ? -5.015 2.155 -19.266 1.00 95.50 290 ASP A N 1
ATOM 2337 C CA . ASP A 1 290 ? -5.269 3.401 -19.989 1.00 95.50 290 ASP A CA 1
ATOM 2338 C C . ASP A 1 290 ? -5.885 4.427 -19.035 1.00 95.50 290 ASP A C 1
ATOM 2340 O O . ASP A 1 290 ? -6.954 4.218 -18.460 1.00 95.50 290 ASP A O 1
ATOM 2344 N N . VAL A 1 291 ? -5.181 5.541 -18.845 1.00 94.50 291 VAL A N 1
ATOM 2345 C CA . VAL A 1 291 ? -5.621 6.636 -17.975 1.00 94.50 291 VAL A CA 1
ATOM 2346 C C . VAL A 1 291 ? -5.457 7.938 -18.754 1.00 94.50 291 VAL A C 1
ATOM 2348 O O . VAL A 1 291 ? -4.444 8.637 -18.596 1.00 94.50 291 VAL A O 1
ATOM 2351 N N . PRO A 1 292 ? -6.422 8.264 -19.635 1.00 90.25 292 PRO A N 1
ATOM 2352 C CA . PRO A 1 292 ? -6.374 9.470 -20.446 1.00 90.25 292 PRO A CA 1
ATOM 2353 C C . PRO A 1 292 ? -6.576 10.719 -19.584 1.00 90.25 292 PRO A C 1
ATOM 2355 O O . PRO A 1 292 ? -7.202 10.680 -18.527 1.00 90.25 292 PRO A O 1
ATOM 2358 N N . GLY A 1 293 ? -6.056 11.857 -20.044 1.00 83.44 293 GLY A N 1
ATOM 2359 C CA . GLY A 1 293 ? -6.254 13.147 -19.382 1.00 83.44 293 GLY A CA 1
ATOM 2360 C C . GLY A 1 293 ? -5.046 14.066 -19.496 1.00 83.44 293 GLY A C 1
ATOM 2361 O O . GLY A 1 293 ? -3.949 13.636 -19.853 1.00 83.44 293 GLY A O 1
ATOM 2362 N N . ILE A 1 294 ? -5.236 15.344 -19.179 1.00 75.31 294 ILE A N 1
ATOM 2363 C CA . ILE A 1 294 ? -4.196 16.368 -19.323 1.00 75.31 294 ILE A CA 1
ATOM 2364 C C . ILE A 1 294 ? -2.986 16.037 -18.431 1.00 75.31 294 ILE A C 1
ATOM 2366 O O . ILE A 1 294 ? -3.111 15.586 -17.289 1.00 75.31 294 ILE A O 1
ATOM 2370 N N . SER A 1 295 ? -1.786 16.233 -18.975 1.00 73.94 295 SER A N 1
ATOM 2371 C CA . SER A 1 295 ? -0.534 16.098 -18.232 1.00 73.94 295 SER A CA 1
ATOM 2372 C C . SER A 1 295 ? -0.395 17.266 -17.257 1.00 73.94 295 SER A C 1
ATOM 2374 O O . SER A 1 295 ? -0.051 18.370 -17.659 1.00 73.94 295 SER A O 1
ATOM 2376 N N . ALA A 1 296 ? -0.666 17.027 -15.979 1.00 68.19 296 ALA A N 1
ATOM 2377 C CA . ALA A 1 296 ? -0.525 17.997 -14.900 1.00 68.19 296 ALA A CA 1
ATOM 2378 C C . ALA A 1 296 ? 0.034 17.284 -13.662 1.00 68.19 296 ALA A C 1
ATOM 2380 O O . ALA A 1 296 ? -0.029 16.056 -13.577 1.00 68.19 296 ALA A O 1
ATOM 2381 N N . LYS A 1 297 ? 0.580 18.042 -12.702 1.00 65.31 297 LYS A N 1
ATOM 2382 C CA . LYS A 1 297 ? 1.123 17.466 -11.455 1.00 65.31 297 LYS A CA 1
ATOM 2383 C C . LYS A 1 297 ? 0.060 16.702 -10.651 1.00 65.31 297 LYS A C 1
ATOM 2385 O O . LYS A 1 297 ? 0.375 15.667 -10.066 1.00 65.31 297 LYS A O 1
ATOM 2390 N N . ASP A 1 298 ? -1.182 17.177 -10.712 1.00 75.56 298 ASP A N 1
ATOM 2391 C CA . ASP A 1 298 ? -2.331 16.640 -9.985 1.00 75.56 298 ASP A CA 1
ATOM 2392 C C . ASP A 1 298 ? -3.344 16.036 -10.966 1.00 75.56 298 ASP A C 1
ATOM 2394 O O . ASP A 1 298 ? -4.449 16.542 -11.148 1.00 75.56 298 ASP A O 1
ATOM 2398 N N . ASN A 1 299 ? -2.935 14.976 -11.664 1.00 86.38 299 ASN A N 1
ATOM 2399 C CA . ASN A 1 299 ? -3.832 14.179 -12.499 1.00 86.38 299 ASN A CA 1
ATOM 2400 C C . ASN A 1 299 ? -4.066 12.789 -11.898 1.00 86.38 299 ASN A C 1
ATOM 2402 O O . ASN A 1 299 ? -3.318 12.326 -11.032 1.00 86.38 299 ASN A O 1
ATOM 2406 N N . ASP A 1 300 ? -5.086 12.099 -12.407 1.00 92.75 300 ASP A N 1
ATOM 2407 C CA . ASP A 1 300 ? -5.473 10.773 -11.917 1.00 92.75 300 ASP A CA 1
ATOM 2408 C C . ASP A 1 300 ? -4.326 9.760 -12.021 1.00 92.75 300 ASP A C 1
ATOM 2410 O O . ASP A 1 300 ? -4.167 8.911 -11.153 1.00 92.75 300 ASP A O 1
ATOM 2414 N N . ARG A 1 301 ? -3.436 9.904 -13.009 1.00 92.50 301 ARG A N 1
ATOM 2415 C CA . ARG A 1 301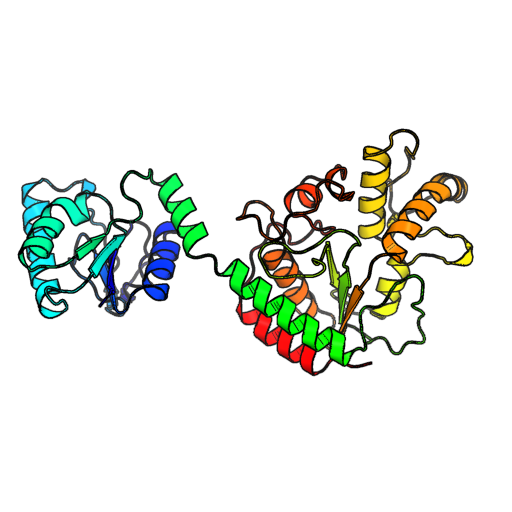 ? -2.223 9.083 -13.141 1.00 92.50 301 ARG A CA 1
ATOM 2416 C C . ARG A 1 301 ? -1.284 9.207 -11.937 1.00 92.50 301 ARG A C 1
ATOM 2418 O O . ARG A 1 301 ? -0.831 8.189 -11.419 1.00 92.50 301 ARG A O 1
ATOM 2425 N N . SER A 1 302 ? -1.001 10.435 -11.505 1.00 90.62 302 SER A N 1
ATOM 2426 C CA . SER A 1 302 ? -0.168 10.737 -10.331 1.00 90.62 302 SER A CA 1
ATOM 2427 C C . SER A 1 302 ? -0.838 10.255 -9.038 1.00 90.62 302 SER A C 1
ATOM 2429 O O . SER A 1 302 ? -0.205 9.615 -8.193 1.00 90.62 302 SER A O 1
ATOM 2431 N N . LEU A 1 303 ? -2.152 10.485 -8.916 1.00 92.94 303 LEU A N 1
ATOM 2432 C CA . LEU A 1 303 ? -2.949 10.034 -7.774 1.00 92.94 303 LEU A CA 1
ATOM 2433 C C . LEU A 1 303 ? -2.942 8.503 -7.650 1.00 92.94 303 LEU A C 1
ATOM 2435 O O . LEU A 1 303 ? -2.696 7.977 -6.561 1.00 92.94 303 LEU A O 1
ATOM 2439 N N . LEU A 1 304 ? -3.192 7.790 -8.750 1.00 96.62 304 LEU A N 1
ATOM 2440 C CA . LEU A 1 304 ? -3.205 6.330 -8.791 1.00 96.62 304 LEU A CA 1
ATOM 2441 C C . LEU A 1 304 ? -1.816 5.754 -8.510 1.00 96.62 304 LEU A C 1
ATOM 2443 O O . LEU A 1 304 ? -1.712 4.855 -7.683 1.00 96.62 304 LEU A O 1
ATOM 2447 N N . GLU A 1 305 ? -0.748 6.288 -9.115 1.00 96.62 305 GLU A N 1
ATOM 2448 C CA . GLU A 1 305 ? 0.625 5.822 -8.861 1.00 96.62 305 GLU A CA 1
ATOM 2449 C C . GLU A 1 305 ? 0.980 5.934 -7.374 1.00 96.62 305 GLU A C 1
ATOM 2451 O O . GLU A 1 305 ? 1.411 4.954 -6.761 1.00 96.62 305 GLU A O 1
ATOM 2456 N N . GLN A 1 306 ? 0.742 7.101 -6.765 1.00 95.75 306 GLN A N 1
ATOM 2457 C CA . GLN A 1 306 ? 1.018 7.309 -5.348 1.00 95.75 306 GLN A CA 1
ATOM 2458 C C . GLN A 1 306 ? 0.236 6.334 -4.460 1.00 95.75 306 GLN A C 1
ATOM 2460 O O . GLN A 1 306 ? 0.812 5.766 -3.531 1.00 95.75 306 GLN A O 1
ATOM 2465 N N . ASN A 1 307 ? -1.066 6.171 -4.706 1.00 97.12 307 ASN A N 1
ATOM 2466 C CA . ASN A 1 307 ? -1.918 5.338 -3.861 1.00 97.12 307 ASN A CA 1
ATOM 2467 C C . ASN A 1 307 ? -1.649 3.842 -4.057 1.00 97.12 307 ASN A C 1
ATOM 2469 O O . ASN A 1 307 ? -1.624 3.114 -3.069 1.00 97.12 307 ASN A O 1
ATOM 2473 N N . LEU A 1 308 ? -1.366 3.392 -5.284 1.00 98.44 308 LEU A N 1
ATOM 2474 C CA . LEU A 1 308 ? -0.942 2.018 -5.560 1.00 98.44 308 LEU A CA 1
ATOM 2475 C C . LEU A 1 308 ? 0.353 1.689 -4.817 1.00 98.44 308 LEU A C 1
ATOM 2477 O O . LEU A 1 308 ? 0.407 0.700 -4.090 1.00 98.44 308 LEU A O 1
ATOM 2481 N N . ILE A 1 309 ? 1.376 2.542 -4.931 1.00 98.50 309 ILE A N 1
ATOM 2482 C CA . ILE A 1 309 ? 2.644 2.341 -4.215 1.00 98.50 309 ILE A CA 1
ATOM 2483 C C . ILE A 1 309 ? 2.418 2.380 -2.697 1.00 98.50 309 ILE A C 1
ATOM 2485 O O . ILE A 1 309 ? 2.959 1.544 -1.975 1.00 98.50 309 ILE A O 1
ATOM 2489 N N . GLY A 1 310 ? 1.591 3.304 -2.200 1.00 96.38 310 GLY A N 1
ATOM 2490 C CA . GLY A 1 310 ? 1.239 3.386 -0.782 1.00 96.38 310 GLY A CA 1
ATOM 2491 C C . GLY A 1 310 ? 0.486 2.150 -0.270 1.00 96.38 310 GLY A C 1
ATOM 2492 O O . GLY A 1 310 ? 0.716 1.717 0.861 1.00 96.38 310 GLY A O 1
ATOM 2493 N N . LEU A 1 311 ? -0.387 1.552 -1.085 1.00 97.12 311 LEU A N 1
ATOM 2494 C CA . LEU A 1 311 ? -1.086 0.308 -0.759 1.00 97.12 311 LEU A CA 1
ATOM 2495 C C . LEU A 1 311 ? -0.128 -0.893 -0.767 1.00 97.12 311 LEU A C 1
ATOM 2497 O O . LEU A 1 311 ? -0.204 -1.727 0.133 1.00 97.12 311 LEU A O 1
ATOM 2501 N N . LEU A 1 312 ? 0.793 -0.969 -1.730 1.00 98.12 312 LEU A N 1
ATOM 2502 C CA . LEU A 1 312 ? 1.699 -2.107 -1.941 1.00 98.12 312 LEU A CA 1
ATOM 2503 C C . LEU A 1 312 ? 2.950 -2.099 -1.042 1.00 98.12 312 LEU A C 1
ATOM 2505 O O . LEU A 1 312 ? 3.449 -3.162 -0.689 1.00 98.12 312 LEU A O 1
ATOM 2509 N N . SER A 1 313 ? 3.445 -0.930 -0.633 1.00 97.88 313 SER A N 1
ATOM 2510 C CA . SER A 1 313 ? 4.696 -0.796 0.129 1.00 97.88 313 SER A CA 1
ATOM 2511 C C . SER A 1 313 ? 4.629 -1.425 1.523 1.00 97.88 313 SER A C 1
ATOM 2513 O O . SER A 1 313 ? 3.722 -1.127 2.293 1.00 97.88 313 SER A O 1
ATOM 2515 N N . ASN A 1 314 ? 5.641 -2.211 1.896 1.00 96.38 314 ASN A N 1
ATOM 2516 C CA . ASN A 1 314 ? 5.835 -2.735 3.255 1.00 96.38 314 ASN A CA 1
ATOM 2517 C C . ASN A 1 314 ? 6.680 -1.821 4.166 1.00 96.38 314 ASN A C 1
ATOM 2519 O O . ASN A 1 314 ? 6.958 -2.169 5.312 1.00 96.38 314 ASN A O 1
ATOM 2523 N N . TYR A 1 315 ? 7.049 -0.624 3.700 1.00 94.44 315 TYR A N 1
ATOM 2524 C CA . TYR A 1 315 ? 7.888 0.297 4.466 1.00 94.44 315 TYR A CA 1
ATOM 2525 C C . TYR A 1 315 ? 7.161 0.827 5.712 1.00 94.44 315 TYR A C 1
ATOM 2527 O O . TYR A 1 315 ? 6.113 1.474 5.587 1.00 94.44 315 TYR A O 1
ATOM 2535 N N . ASP A 1 316 ? 7.740 0.570 6.891 1.00 87.00 316 ASP A N 1
ATOM 2536 C CA . ASP A 1 316 ? 7.271 1.012 8.218 1.00 87.00 316 ASP A CA 1
ATOM 2537 C C . ASP A 1 316 ? 5.777 0.728 8.486 1.00 87.00 316 ASP A C 1
ATOM 2539 O O . ASP A 1 316 ? 5.029 1.544 9.034 1.00 87.00 316 ASP A O 1
ATOM 2543 N N . ARG A 1 317 ? 5.297 -0.441 8.043 1.00 84.94 317 ARG A N 1
ATOM 2544 C CA . ARG A 1 317 ? 3.915 -0.889 8.263 1.00 84.94 317 ARG A CA 1
ATOM 2545 C C . ARG A 1 317 ? 3.817 -2.406 8.369 1.00 84.94 317 ARG A C 1
ATOM 2547 O O . ARG A 1 317 ? 4.813 -3.108 8.256 1.00 84.94 317 ARG A O 1
ATOM 2554 N N . GLU A 1 318 ? 2.610 -2.906 8.634 1.00 83.31 318 GLU A N 1
ATOM 2555 C CA . GLU A 1 318 ? 2.335 -4.346 8.635 1.00 83.31 318 GLU A CA 1
ATOM 2556 C C . GLU A 1 318 ? 2.754 -4.963 7.300 1.00 83.31 318 GLU A C 1
ATOM 2558 O O . GLU A 1 318 ? 2.255 -4.545 6.254 1.00 83.31 318 GLU A O 1
ATOM 2563 N N . THR A 1 319 ? 3.666 -5.932 7.355 1.00 90.81 319 THR A N 1
ATOM 2564 C CA . THR A 1 319 ? 4.155 -6.659 6.184 1.00 90.81 319 THR A CA 1
ATOM 2565 C C . THR A 1 319 ? 3.051 -7.544 5.620 1.00 90.81 319 THR A C 1
ATOM 2567 O O . THR A 1 319 ? 2.505 -8.371 6.344 1.00 90.81 319 THR A O 1
ATOM 2570 N N . LEU A 1 320 ? 2.748 -7.365 4.336 1.00 93.69 320 LEU A N 1
ATOM 2571 C CA . LEU A 1 320 ? 1.829 -8.192 3.554 1.00 93.69 320 LEU A CA 1
ATOM 2572 C C . LEU A 1 320 ? 2.486 -8.484 2.205 1.00 93.69 320 LEU A C 1
ATOM 2574 O O . LEU A 1 320 ? 3.121 -7.589 1.641 1.00 93.69 320 LEU A O 1
ATOM 2578 N N . ASP A 1 321 ? 2.344 -9.710 1.708 1.00 97.12 321 ASP A N 1
ATOM 2579 C CA . ASP A 1 321 ? 2.984 -10.223 0.494 1.00 97.12 321 ASP A CA 1
ATOM 2580 C C . ASP A 1 321 ? 4.484 -9.847 0.432 1.00 97.12 321 ASP A C 1
ATOM 2582 O O . ASP A 1 321 ? 4.910 -9.094 -0.455 1.00 97.12 321 ASP A O 1
ATOM 2586 N N . PRO A 1 322 ? 5.297 -10.267 1.428 1.00 96.44 322 PRO A N 1
ATOM 2587 C CA . PRO A 1 322 ? 6.707 -9.906 1.500 1.00 96.44 322 PRO A CA 1
ATOM 2588 C C . PRO A 1 322 ? 7.497 -10.407 0.282 1.00 96.44 322 PRO A C 1
ATOM 2590 O O . PRO A 1 322 ? 7.184 -11.463 -0.266 1.00 96.44 322 PRO A O 1
ATOM 2593 N N . PRO A 1 323 ? 8.593 -9.721 -0.096 1.00 97.81 323 PRO A N 1
ATOM 2594 C CA . PRO A 1 323 ? 9.502 -10.234 -1.111 1.00 97.81 323 PRO A CA 1
ATOM 2595 C C . PRO A 1 323 ? 10.048 -11.611 -0.763 1.00 97.81 323 PRO A C 1
ATOM 2597 O O . PRO A 1 323 ? 10.407 -11.857 0.400 1.00 97.81 323 PRO A O 1
ATOM 2600 N N . SER A 1 324 ? 10.218 -12.461 -1.776 1.00 97.75 324 SER A N 1
ATOM 2601 C CA . SER A 1 324 ? 10.831 -13.773 -1.575 1.00 97.75 324 SER A CA 1
ATOM 2602 C C . SER A 1 324 ? 12.254 -13.627 -1.003 1.00 97.75 324 SER A C 1
ATOM 2604 O O . SER A 1 324 ? 12.893 -12.576 -1.160 1.00 97.75 324 SER A O 1
ATOM 2606 N N . PRO A 1 325 ? 12.804 -14.653 -0.329 1.00 96.50 325 PRO A N 1
ATOM 2607 C CA . PRO A 1 325 ? 14.185 -14.620 0.158 1.00 96.50 325 PRO A CA 1
ATOM 2608 C C . PRO A 1 325 ? 15.225 -14.387 -0.947 1.00 96.50 325 PRO A C 1
ATOM 2610 O O . PRO A 1 325 ? 16.290 -13.839 -0.670 1.00 96.50 325 PRO A O 1
ATOM 2613 N N . ASN A 1 326 ? 14.902 -14.764 -2.188 1.00 95.62 326 ASN A N 1
ATOM 2614 C CA . ASN A 1 326 ? 15.803 -14.693 -3.338 1.00 95.62 326 ASN A CA 1
ATOM 2615 C C . ASN A 1 326 ? 15.614 -13.428 -4.187 1.00 95.62 326 ASN A C 1
ATOM 2617 O O . ASN A 1 326 ? 16.355 -13.241 -5.156 1.00 95.62 326 ASN A O 1
ATOM 2621 N N . TRP A 1 327 ? 14.661 -12.561 -3.830 1.00 98.12 327 TRP A N 1
ATOM 2622 C CA . TRP A 1 327 ? 14.396 -11.328 -4.560 1.00 98.12 327 TRP A CA 1
ATOM 2623 C C . TRP A 1 327 ? 15.644 -10.443 -4.627 1.00 98.12 327 TRP A C 1
ATOM 2625 O O . TRP A 1 327 ? 16.180 -10.033 -3.592 1.00 98.12 327 TRP A O 1
ATOM 2635 N N . LEU A 1 328 ? 16.082 -10.084 -5.838 1.00 98.06 328 LEU A N 1
ATOM 2636 C CA . LEU A 1 328 ? 17.288 -9.273 -6.048 1.00 98.06 328 LEU A CA 1
ATOM 2637 C C . LEU A 1 328 ? 17.216 -7.914 -5.331 1.00 98.06 328 LEU A C 1
ATOM 2639 O O . LEU A 1 328 ? 18.236 -7.401 -4.873 1.00 98.06 328 LEU A O 1
ATOM 2643 N N . GLY A 1 329 ? 16.015 -7.350 -5.166 1.00 97.38 329 GLY A N 1
ATOM 2644 C CA . GLY A 1 329 ? 15.811 -6.080 -4.467 1.00 97.38 329 GLY A CA 1
ATOM 2645 C C . GLY A 1 329 ? 16.292 -6.072 -3.014 1.00 97.38 329 GLY A C 1
ATOM 2646 O O . GLY A 1 329 ? 16.612 -5.003 -2.496 1.00 97.38 329 GLY A O 1
ATOM 2647 N N . ARG A 1 330 ? 16.455 -7.241 -2.376 1.00 97.00 330 ARG A N 1
ATOM 2648 C CA . ARG A 1 330 ? 17.070 -7.364 -1.041 1.00 97.00 330 ARG A CA 1
ATOM 2649 C C . ARG A 1 330 ? 18.545 -6.965 -1.021 1.00 97.00 330 ARG A C 1
ATOM 2651 O O . ARG A 1 330 ? 19.023 -6.496 0.005 1.00 97.00 330 ARG A O 1
ATOM 2658 N N . SER A 1 331 ? 19.245 -7.114 -2.143 1.00 96.81 331 SER A N 1
ATOM 2659 C CA . SER A 1 331 ? 20.636 -6.681 -2.305 1.00 96.81 331 SER A CA 1
ATOM 2660 C C . SER A 1 331 ? 20.748 -5.212 -2.718 1.00 96.81 331 SER A C 1
ATOM 2662 O O . SER A 1 331 ? 21.848 -4.683 -2.751 1.00 96.81 331 SER A O 1
ATOM 2664 N N . CYS A 1 332 ? 19.653 -4.511 -3.035 1.00 96.00 332 CYS A N 1
ATOM 2665 C CA . CYS A 1 332 ? 19.730 -3.113 -3.462 1.00 96.00 332 CYS A CA 1
ATOM 2666 C C . CYS A 1 332 ? 20.282 -2.230 -2.327 1.00 96.00 332 CYS A C 1
ATOM 2668 O O . CYS A 1 332 ? 19.707 -2.252 -1.244 1.00 96.00 332 CYS A O 1
ATOM 2670 N N . PRO A 1 333 ? 21.309 -1.383 -2.531 1.00 94.62 333 PRO A N 1
ATOM 2671 C CA . PRO A 1 333 ? 21.881 -0.552 -1.460 1.00 94.62 333 PRO A CA 1
ATOM 2672 C C . PRO A 1 333 ? 20.920 0.529 -0.927 1.00 94.62 333 PRO A C 1
ATOM 2674 O O . PRO A 1 333 ? 21.210 1.214 0.053 1.00 94.62 333 PRO A O 1
ATOM 2677 N N . ARG A 1 334 ? 19.760 0.713 -1.567 1.00 95.88 334 ARG A N 1
ATOM 2678 C CA . ARG A 1 334 ? 18.748 1.696 -1.176 1.00 95.88 334 ARG A CA 1
ATOM 2679 C C . ARG A 1 334 ? 17.756 1.081 -0.194 1.00 95.88 334 ARG A C 1
ATOM 2681 O O . ARG A 1 334 ? 16.902 0.289 -0.589 1.00 95.88 334 ARG A O 1
ATOM 2688 N N . ASN A 1 335 ? 17.786 1.549 1.054 1.00 95.31 335 ASN A N 1
ATOM 2689 C CA . ASN A 1 335 ? 16.894 1.080 2.123 1.00 95.31 335 ASN A CA 1
ATOM 2690 C C . ASN A 1 335 ? 15.399 1.133 1.744 1.00 95.31 335 ASN A C 1
ATOM 2692 O O . ASN A 1 335 ? 14.637 0.222 2.048 1.00 95.31 335 ASN A O 1
ATOM 2696 N N . LEU A 1 336 ? 14.980 2.173 1.011 1.00 96.25 336 LEU A N 1
ATOM 2697 C CA . LEU A 1 336 ? 13.595 2.310 0.547 1.00 96.25 336 LEU A CA 1
ATOM 2698 C C . LEU A 1 336 ? 13.147 1.151 -0.358 1.00 96.25 336 LEU A C 1
ATOM 2700 O O . LEU A 1 336 ? 11.987 0.762 -0.295 1.00 96.25 336 LEU A O 1
ATOM 2704 N N . ILE A 1 337 ? 14.043 0.576 -1.166 1.00 98.06 337 ILE A N 1
ATOM 2705 C CA . ILE A 1 337 ? 13.739 -0.582 -2.024 1.00 98.06 337 ILE A CA 1
ATOM 2706 C C . ILE A 1 337 ? 13.620 -1.847 -1.171 1.00 98.06 337 ILE A C 1
ATOM 2708 O O . ILE A 1 337 ? 12.615 -2.552 -1.248 1.00 98.06 337 ILE A O 1
ATOM 2712 N N . GLN A 1 338 ? 14.607 -2.087 -0.301 1.00 96.25 338 GLN A N 1
ATOM 2713 C CA . GLN A 1 338 ? 14.639 -3.268 0.565 1.00 96.25 338 GLN A CA 1
ATOM 2714 C C . GLN A 1 338 ? 13.405 -3.344 1.474 1.00 96.25 338 GLN A C 1
ATOM 2716 O O . GLN A 1 338 ? 12.711 -4.358 1.506 1.00 96.25 338 GLN A O 1
ATOM 2721 N N . CYS A 1 339 ? 13.114 -2.259 2.197 1.00 94.62 339 CYS A N 1
ATOM 2722 C CA . CYS A 1 339 ? 12.053 -2.231 3.199 1.00 94.62 339 CYS A CA 1
ATOM 2723 C C . CYS A 1 339 ? 10.649 -2.124 2.597 1.00 94.62 339 CYS A C 1
ATOM 2725 O O . CYS A 1 339 ? 9.697 -2.605 3.205 1.00 94.62 339 CYS A O 1
ATOM 2727 N N . SER A 1 340 ? 10.485 -1.497 1.425 1.00 98.00 340 SER A N 1
ATOM 2728 C CA . SER A 1 340 ? 9.169 -1.438 0.774 1.00 98.00 340 SER A CA 1
ATOM 2729 C C . SER A 1 340 ? 8.795 -2.737 0.070 1.00 98.00 340 SER A C 1
ATOM 2731 O O . SER A 1 340 ? 7.607 -3.015 -0.080 1.00 98.00 340 SER A O 1
ATOM 2733 N N . GLY A 1 341 ? 9.786 -3.521 -0.364 1.00 98.06 341 GLY A N 1
ATOM 2734 C CA . GLY A 1 341 ? 9.562 -4.675 -1.225 1.00 98.06 341 GLY A CA 1
ATOM 2735 C C . GLY A 1 341 ? 9.205 -4.309 -2.668 1.00 98.06 341 GLY A C 1
ATOM 2736 O O . GLY A 1 341 ? 8.709 -5.162 -3.400 1.00 98.06 341 GLY A O 1
ATOM 2737 N N . LEU A 1 342 ? 9.437 -3.062 -3.088 1.00 98.56 342 LEU A N 1
ATOM 2738 C CA . LEU A 1 342 ? 9.130 -2.566 -4.428 1.00 98.56 342 LEU A CA 1
ATOM 2739 C C . LEU A 1 342 ? 10.367 -1.956 -5.084 1.00 98.56 342 LEU A C 1
ATOM 2741 O O . LEU A 1 342 ? 11.146 -1.249 -4.449 1.00 98.56 342 LEU A O 1
ATOM 2745 N N . TRP A 1 343 ? 10.474 -2.097 -6.402 1.00 98.44 343 TRP A N 1
ATOM 2746 C CA . TRP A 1 343 ? 11.389 -1.343 -7.258 1.00 98.44 343 TRP A CA 1
ATOM 2747 C C . TRP A 1 343 ? 10.922 0.115 -7.456 1.00 98.44 343 TRP A C 1
ATOM 2749 O O . TRP A 1 343 ? 10.986 0.666 -8.558 1.00 98.44 343 TRP A O 1
ATOM 2759 N N . ASN A 1 344 ? 10.442 0.761 -6.391 1.00 98.00 344 ASN A N 1
ATOM 2760 C CA . ASN A 1 344 ? 9.985 2.148 -6.336 1.00 98.00 344 ASN A CA 1
ATOM 2761 C C . ASN A 1 344 ? 10.706 2.871 -5.194 1.00 98.00 344 ASN A C 1
ATOM 2763 O O . ASN A 1 344 ? 10.685 2.414 -4.061 1.00 98.00 344 ASN A O 1
ATOM 2767 N N . SER A 1 345 ? 11.324 4.025 -5.460 1.00 93.12 345 SER A N 1
ATOM 2768 C CA . SER A 1 345 ? 11.909 4.858 -4.390 1.00 93.12 345 SER A CA 1
ATOM 2769 C C . SER A 1 345 ? 10.977 5.979 -3.933 1.00 93.12 345 SER A C 1
ATOM 2771 O O . SER A 1 345 ? 11.082 6.450 -2.809 1.00 93.12 345 SER A O 1
ATOM 2773 N N . GLN A 1 346 ? 10.075 6.431 -4.804 1.00 94.25 346 GLN A N 1
ATOM 2774 C CA . GLN A 1 346 ? 9.109 7.480 -4.481 1.00 94.25 346 GLN A CA 1
ATOM 2775 C C . GLN A 1 346 ? 7.803 6.858 -3.983 1.00 94.25 346 GLN A C 1
ATOM 2777 O O . GLN A 1 346 ? 7.459 5.746 -4.370 1.00 94.25 346 GLN A O 1
ATOM 2782 N N . HIS A 1 347 ? 7.078 7.593 -3.137 1.00 95.50 347 HIS A N 1
ATOM 2783 C CA . HIS A 1 347 ? 5.765 7.239 -2.572 1.00 95.50 347 HIS A CA 1
ATOM 2784 C C . HIS A 1 347 ? 5.718 6.024 -1.630 1.00 95.50 347 HIS A C 1
ATOM 2786 O O . HIS A 1 347 ? 4.716 5.861 -0.943 1.00 95.50 347 HIS A O 1
ATOM 2792 N N . VAL A 1 348 ? 6.785 5.229 -1.501 1.00 96.50 348 VAL A N 1
ATOM 2793 C CA . VAL A 1 348 ? 6.799 4.036 -0.628 1.00 96.50 348 VAL A CA 1
ATOM 2794 C C . VAL A 1 348 ? 6.581 4.341 0.853 1.00 96.50 348 VAL A C 1
ATOM 2796 O O . VAL A 1 348 ? 6.036 3.515 1.579 1.00 96.50 348 VAL A O 1
ATOM 2799 N N . GLU A 1 349 ? 6.949 5.537 1.303 1.00 93.06 349 GLU A N 1
ATOM 2800 C CA . GLU A 1 349 ? 6.725 6.000 2.678 1.00 93.06 349 GLU A CA 1
ATOM 2801 C C . GLU A 1 349 ? 5.316 6.581 2.873 1.00 93.06 349 GLU A C 1
ATOM 2803 O O . GLU A 1 349 ? 4.843 6.730 3.998 1.00 93.06 349 GLU A O 1
ATOM 2808 N N . LYS A 1 350 ? 4.609 6.899 1.782 1.00 87.12 350 LYS A N 1
ATOM 2809 C CA . LYS A 1 350 ? 3.279 7.507 1.839 1.00 87.12 350 LYS A CA 1
ATOM 2810 C C . LYS A 1 350 ? 2.214 6.457 2.176 1.00 87.12 350 LYS A C 1
ATOM 2812 O O . LYS A 1 350 ? 2.377 5.255 1.944 1.00 87.12 350 LYS A O 1
ATOM 2817 N N . GLY A 1 351 ? 1.117 6.928 2.765 1.00 87.12 351 GLY A N 1
ATOM 2818 C CA . GLY A 1 351 ? -0.116 6.153 2.895 1.00 87.12 351 GLY A CA 1
ATOM 2819 C C . GLY A 1 351 ? -0.940 6.184 1.606 1.00 87.12 351 GLY A C 1
ATOM 2820 O O . GLY A 1 351 ? -0.524 6.770 0.607 1.00 87.12 351 GLY A O 1
ATOM 2821 N N . TYR A 1 352 ? -2.129 5.590 1.661 1.00 91.88 352 TYR A N 1
ATOM 2822 C CA . TYR A 1 352 ? -3.104 5.602 0.572 1.00 91.88 352 TYR A CA 1
ATOM 2823 C C . TYR A 1 352 ? -4.515 5.892 1.113 1.00 91.88 352 TYR A C 1
ATOM 2825 O O . TYR A 1 352 ? -4.799 5.650 2.291 1.00 91.88 352 TYR A O 1
ATOM 2833 N N . THR A 1 353 ? -5.392 6.409 0.257 1.00 86.38 353 THR A N 1
ATOM 2834 C CA . THR A 1 353 ? -6.819 6.649 0.524 1.00 86.38 353 THR A CA 1
ATOM 2835 C C . THR A 1 353 ? -7.664 5.632 -0.240 1.00 86.38 353 THR A C 1
ATOM 2837 O O . THR A 1 353 ? -7.634 5.698 -1.464 1.00 86.38 353 THR A O 1
ATOM 2840 N N . PRO A 1 354 ? -8.408 4.723 0.425 1.00 86.81 354 PRO A N 1
ATOM 2841 C CA . PRO A 1 354 ? -9.063 3.565 -0.204 1.00 86.81 354 PRO A CA 1
ATOM 2842 C C . PRO A 1 354 ? -9.943 3.851 -1.428 1.00 86.81 354 PRO A C 1
ATOM 2844 O O . PRO A 1 354 ? -9.925 3.052 -2.358 1.00 86.81 354 PRO A O 1
ATOM 2847 N N . ASP A 1 355 ? -10.620 5.001 -1.470 1.00 87.75 355 ASP A N 1
ATOM 2848 C CA . ASP A 1 355 ? -11.489 5.441 -2.577 1.00 87.75 355 ASP A CA 1
ATOM 2849 C C . ASP A 1 355 ? -10.755 5.504 -3.934 1.00 87.75 355 ASP A C 1
ATOM 2851 O O . ASP A 1 355 ? -11.372 5.488 -4.998 1.00 87.75 355 ASP A O 1
ATOM 2855 N N . PHE A 1 356 ? -9.413 5.511 -3.935 1.00 95.50 356 PHE A N 1
ATOM 2856 C CA . PHE A 1 356 ? -8.628 5.384 -5.165 1.00 95.50 356 PHE A CA 1
ATOM 2857 C C . PHE A 1 356 ? -8.904 4.073 -5.920 1.00 95.50 356 PHE A C 1
ATOM 2859 O O . PHE A 1 356 ? -8.690 4.027 -7.129 1.00 95.50 356 PHE A O 1
ATOM 2866 N N . LEU A 1 357 ? -9.361 3.016 -5.233 1.00 97.44 357 LEU A N 1
ATOM 2867 C CA . LEU A 1 357 ? -9.727 1.744 -5.858 1.00 97.44 357 LEU A CA 1
ATOM 2868 C C . LEU A 1 357 ? -10.980 1.880 -6.727 1.00 97.44 357 LEU A C 1
ATOM 2870 O O . LEU A 1 357 ? -11.041 1.243 -7.772 1.00 97.44 357 LEU A O 1
ATOM 2874 N N . ASP A 1 358 ? -11.922 2.752 -6.359 1.00 95.56 358 ASP A N 1
ATOM 2875 C CA . ASP A 1 358 ? -13.104 3.040 -7.182 1.00 95.56 358 ASP A CA 1
ATOM 2876 C C . ASP A 1 358 ? -12.696 3.783 -8.466 1.00 95.56 358 ASP A C 1
ATOM 2878 O O . ASP A 1 358 ? -13.171 3.493 -9.566 1.00 95.56 358 ASP A O 1
ATOM 2882 N N . LEU A 1 359 ? -11.746 4.717 -8.343 1.00 95.88 359 LEU A N 1
ATOM 2883 C CA . LEU A 1 359 ? -11.158 5.400 -9.495 1.00 95.88 359 LEU A CA 1
ATOM 2884 C C . LEU A 1 359 ? -10.370 4.430 -10.388 1.00 95.88 359 LEU A C 1
ATOM 2886 O O . LEU A 1 359 ? -10.482 4.490 -11.612 1.00 95.88 359 LEU A O 1
ATOM 2890 N N . LEU A 1 360 ? -9.581 3.537 -9.789 1.00 98.31 360 LEU A N 1
ATOM 2891 C CA . LEU A 1 360 ? -8.812 2.521 -10.504 1.00 98.31 360 LEU A CA 1
ATOM 2892 C C . LEU A 1 360 ? -9.731 1.580 -11.291 1.00 98.31 360 LEU A C 1
ATOM 2894 O O . LEU A 1 360 ? -9.485 1.330 -12.469 1.00 98.31 360 LEU A O 1
ATOM 2898 N N . GLU A 1 361 ? -10.802 1.105 -10.657 1.00 98.44 361 GLU A N 1
ATOM 2899 C CA . GLU A 1 361 ? -11.821 0.253 -11.268 1.00 98.44 361 GLU A CA 1
ATOM 2900 C C . GLU A 1 361 ? -12.428 0.908 -12.511 1.00 98.44 361 GLU A C 1
ATOM 2902 O O . GLU A 1 361 ? -12.467 0.290 -13.575 1.00 98.44 361 GLU A O 1
ATOM 2907 N N . LYS A 1 362 ? -12.791 2.196 -12.430 1.00 97.75 362 LYS A N 1
ATOM 2908 C CA . LYS A 1 362 ? -13.281 2.958 -13.588 1.00 97.75 362 LYS A CA 1
ATOM 2909 C C . LYS A 1 362 ? -12.312 2.904 -14.775 1.00 97.75 362 LYS A C 1
ATOM 2911 O O . LYS A 1 362 ? -12.763 2.763 -15.910 1.00 97.75 362 LYS A O 1
ATOM 2916 N N . TYR A 1 363 ? -11.004 3.031 -14.555 1.00 97.88 363 TYR A N 1
ATOM 2917 C CA . TYR A 1 363 ? -10.025 2.976 -15.649 1.00 97.88 363 TYR A CA 1
ATOM 2918 C C . TYR A 1 363 ? -9.781 1.559 -16.162 1.00 97.88 363 TYR A C 1
ATOM 2920 O O . TYR A 1 363 ? -9.698 1.351 -17.372 1.00 97.88 363 TYR A O 1
ATOM 2928 N N . ILE A 1 364 ? -9.741 0.571 -15.270 1.00 97.94 364 ILE A N 1
ATOM 2929 C CA . ILE A 1 364 ? -9.612 -0.843 -15.641 1.00 97.94 364 ILE A CA 1
ATOM 2930 C C . ILE A 1 364 ? -10.771 -1.281 -16.540 1.00 97.94 364 ILE A C 1
ATOM 2932 O O . ILE A 1 364 ? -10.542 -1.874 -17.593 1.00 97.94 364 ILE A O 1
ATOM 2936 N N . LEU A 1 365 ? -12.007 -0.918 -16.187 1.00 96.88 365 LEU A N 1
ATOM 2937 C CA . LEU A 1 365 ? -13.199 -1.257 -16.971 1.00 96.88 365 LEU A CA 1
ATOM 2938 C C . LEU A 1 365 ? -13.245 -0.584 -18.350 1.00 96.88 365 LEU A C 1
ATOM 2940 O O . LEU A 1 365 ? -13.982 -1.044 -19.219 1.00 96.88 365 LEU A O 1
ATOM 2944 N N . ASN A 1 366 ? -12.452 0.466 -18.570 1.00 94.81 366 ASN A N 1
ATOM 2945 C CA . ASN A 1 366 ? -12.326 1.144 -19.862 1.00 94.81 366 ASN A CA 1
ATOM 2946 C C . ASN A 1 366 ? -11.045 0.769 -20.623 1.00 94.81 366 ASN A C 1
ATOM 2948 O O . ASN A 1 366 ? -10.924 1.108 -21.794 1.00 94.81 366 ASN A O 1
ATOM 2952 N N . THR A 1 367 ? -10.108 0.053 -19.997 1.00 94.62 367 THR A N 1
ATOM 2953 C CA . THR A 1 367 ? -8.877 -0.393 -20.657 1.00 94.62 367 THR A CA 1
ATOM 2954 C C . THR A 1 367 ? -9.162 -1.637 -21.502 1.00 94.62 367 THR A C 1
ATOM 2956 O O . THR A 1 367 ? -9.788 -2.592 -21.024 1.00 94.62 367 THR A O 1
ATOM 2959 N N . THR A 1 368 ? -8.708 -1.619 -22.754 1.00 87.81 368 THR A N 1
ATOM 2960 C CA . THR A 1 368 ? -8.708 -2.738 -23.714 1.00 87.81 368 THR A CA 1
ATOM 2961 C C . THR A 1 368 ? -7.437 -2.675 -24.573 1.00 87.81 368 THR A C 1
ATOM 2963 O O . THR A 1 368 ? -6.734 -1.663 -24.537 1.00 87.81 368 THR A O 1
ATOM 2966 N N . ILE A 1 369 ? -7.140 -3.748 -25.319 1.00 79.06 369 ILE A N 1
ATOM 2967 C CA . ILE A 1 369 ? -6.174 -3.720 -26.439 1.00 79.06 369 ILE A CA 1
ATOM 2968 C C . ILE A 1 369 ? -6.736 -2.907 -27.607 1.00 79.06 369 ILE A C 1
ATOM 2970 O O . ILE A 1 369 ? -7.971 -2.981 -27.821 1.00 79.06 369 ILE A O 1
#

Foldseek 3Di:
DEEEEAEADDAADAFKFQSLRGGDDLLSVLSSLLCVVPGPYYWYQYQPPGTHHRRDIDGDDDGDLVPDDPVSLLVSLVVNCVVCVVVDALDYEYEYNDDCSSDVNNVVSSVVRNYHYHYPQPPPDPVRSSQVSQVSSPCLLVLLLLVVVLVVLLQVQAVHWDFLLPDDPVSPDAFWWKKWWWAPPLFFDRNDTDTDTQEIDTDQLDAPDRHGPVNVSVQQLADPVLLFHDCLSPVLLLQLLLLVCLVPVVSDLPCRPPDSDDDPVSVVNCSVSRNVSNVRRRGITMGIWHQDDGNHNDGLRVQLRLQVLQSQFQAPHDDGSAGDPPDSQCSGPDPLSNRGSHSDNPNSPPHHDSCNSVVRSVRSVVDHD

pLDDT: mean 93.33, std 6.89, range [53.5, 98.75]

Sequence (369 aa):
MIIYLVSCVKTKRQGTHPAQELYTSTWFRYAKKYAITKADRWFILSAKHGLVYPDKKIASYEETLNSKKKVERQHWAETVYEQLKDAISPEDKIVFLAGTNYREFLIPRLQELGCEIQIPMKGLMQGQQMSWLKKNTSHRIDHLKRLYELLDILETRVGGKFLLHDSDGRMGWPKQGLYLFFENGEERSESGKGPRIVRVGTHAVSDG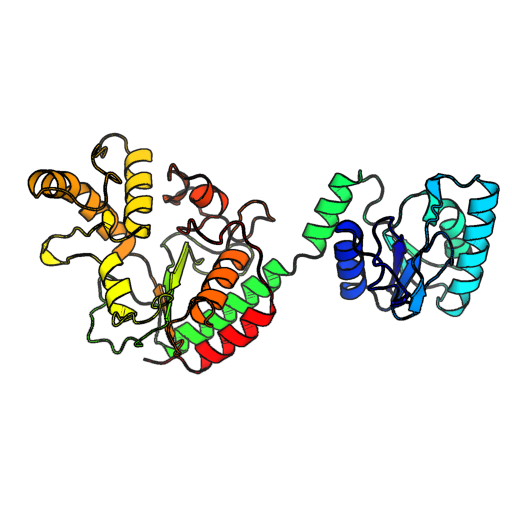SKTTLWNRISQHKGIVKSGGGNHRGSIFRLIVGEAIQQKDPTEIVHSWGKGSSAPKDIRDNELPLECAVSDIIRSMPFLFIDVPGISAKDNDRSLLEQNLIGLLSNYDRETLDPPSPNWLGRSCPRNLIQCSGLWNSQHVEKGYTPDFLDLLEKYILNTTI

Organism: NCBI:txid57320

Secondary structure (DSSP, 8-state):
-EEEEEE--S-B-SSEEEHHHHB--HHHHHHHHHHHTT-SEEEEEETTTEEE-TT-EEE-----GGGS-HHHHHHHHHHHHHHHGGG--TT-EEEEES-GGGTTTHHHHHHHHT-EEE-TTTT--HHHHHHHHHHHT-THHHHHHHHHHHHHHHHHHTTS-EETTT--TTS---SSEEEEEEEEEEE-SSS-SSEEEEEEEES--STT----HHHHHHHHH--TTTS---GGG-HHHHHHHHHHHHH-GGG--TTTT-SS---HHHHHHHHHHHHHHHHHHHT-EEEEEE--S---TTSHHHHHHHHHHHHH--TTS---SPPPTT-GGGG-S-HHHHHHTSS--SSTTS---TTHHHHHHHHHTT---

Radius of gyration: 27.05 Å; chains: 1; bounding box: 65×42×78 Å

InterPro domains:
  IPR049251 Domain of unknown function DUF6884 [PF21818] (3-135)
  IPR058782 GIY-YIG domain [PF26468] (139-367)